Protein AF-A0A1F8TK99-F1 (afdb_monomer_lite)

Radius of gyration: 21.2 Å; chains: 1; bounding box: 48×62×64 Å

Secondary structure (DSSP, 8-state):
-HHHHHHHHHHHHHHHHHHHHHHHHHHTTSPPP--SEEEE-TT-SS-EEEEEETT--EEEE-SSHHHHHHHHHHHHHHHHHHHHHHHHTS------SSPPSTHHHHHHHHHHHHHHHHHHHHHHTT---HHHHHTTPPPPPP-HHHHHHHHHHHHTS----EEEEE-GGGBTTSS-EEEEEEE--SSTT--EEEEEEETTEEEEEEEPTTSSS-SEEE-SSEEEEEPPPSS---HHHHHHHHHHHTT--SHHHHHHHHTTS-EEEEETTEEESSB----SS-B-HHHHHHHSPPPPTT--EEEEEEETT-GGG-EEEESS-S---TTSGGGSTTHHHHHTT--EE---SSTT-S-EEEEEEEE--

Structure (mmCIF, N/CA/C/O backbone):
data_AF-A0A1F8TK99-F1
#
_entry.id   AF-A0A1F8TK99-F1
#
loop_
_atom_site.group_PDB
_atom_site.id
_atom_site.type_symbol
_atom_site.label_atom_id
_atom_site.label_alt_id
_atom_site.label_comp_id
_atom_site.label_asym_id
_atom_site.label_entity_id
_atom_site.label_seq_id
_atom_site.pdbx_PDB_ins_code
_atom_site.Cartn_x
_atom_site.Cartn_y
_atom_site.Cartn_z
_atom_site.occupancy
_atom_site.B_iso_or_equiv
_atom_site.auth_seq_id
_atom_site.auth_comp_id
_atom_site.auth_asym_id
_atom_site.auth_atom_id
_atom_site.pdbx_PDB_model_num
ATOM 1 N N . MET A 1 1 ? 16.226 38.340 -41.162 1.00 69.06 1 MET A N 1
ATOM 2 C CA . MET A 1 1 ? 15.894 37.845 -39.802 1.00 69.06 1 MET A CA 1
ATOM 3 C C . MET A 1 1 ? 14.771 36.803 -39.795 1.00 69.06 1 MET A C 1
ATOM 5 O O . MET A 1 1 ? 15.024 35.683 -39.378 1.00 69.06 1 MET A O 1
ATOM 9 N N . ARG A 1 2 ? 13.579 37.104 -40.337 1.00 81.75 2 ARG A N 1
ATOM 10 C CA . ARG A 1 2 ? 12.381 36.231 -40.317 1.00 81.75 2 ARG A CA 1
ATOM 11 C C . ARG A 1 2 ? 12.582 34.796 -40.845 1.00 81.75 2 ARG A C 1
ATOM 13 O O . ARG A 1 2 ? 12.140 33.854 -40.205 1.00 81.75 2 ARG A O 1
ATOM 20 N N . ARG A 1 3 ? 13.311 34.607 -41.955 1.00 82.06 3 ARG A N 1
ATOM 21 C CA . ARG A 1 3 ? 13.587 33.271 -42.531 1.00 82.06 3 ARG A CA 1
ATOM 22 C C . ARG A 1 3 ? 14.450 32.388 -41.618 1.00 82.06 3 ARG A C 1
ATOM 24 O O . ARG A 1 3 ? 14.152 31.215 -41.478 1.00 82.06 3 ARG A O 1
ATOM 31 N N . ARG A 1 4 ? 15.462 32.960 -40.948 1.00 83.69 4 ARG A N 1
ATOM 32 C CA . ARG A 1 4 ? 16.319 32.227 -39.992 1.00 83.69 4 ARG A CA 1
ATOM 33 C C . ARG A 1 4 ? 15.544 31.810 -38.739 1.00 83.69 4 ARG A C 1
ATOM 35 O O . ARG A 1 4 ? 15.729 30.698 -38.269 1.00 83.69 4 ARG A O 1
ATOM 42 N N . VAL A 1 5 ? 14.645 32.671 -38.255 1.00 86.88 5 VAL A N 1
ATOM 43 C CA . VAL A 1 5 ? 13.749 32.358 -37.127 1.00 86.88 5 VAL A CA 1
ATOM 44 C C . VAL A 1 5 ? 12.783 31.230 -37.494 1.00 86.88 5 VAL A C 1
ATOM 46 O O . VAL A 1 5 ? 12.668 30.270 -36.746 1.00 86.88 5 VAL A O 1
ATOM 49 N N . LEU A 1 6 ? 12.150 31.285 -38.671 1.00 88.75 6 LEU A N 1
ATOM 50 C CA . LEU A 1 6 ? 11.251 30.221 -39.137 1.00 88.75 6 LEU A CA 1
ATOM 51 C C . LEU A 1 6 ? 11.974 28.881 -39.322 1.00 88.75 6 LEU A C 1
ATOM 53 O O . LEU A 1 6 ? 11.443 27.849 -38.930 1.00 88.75 6 LEU A O 1
ATOM 57 N N . THR A 1 7 ? 13.195 28.886 -39.867 1.00 90.31 7 THR A N 1
ATOM 58 C CA . THR A 1 7 ? 14.009 27.667 -39.972 1.00 90.31 7 THR A CA 1
ATOM 59 C C . THR A 1 7 ? 14.379 27.114 -38.596 1.00 90.31 7 THR A C 1
ATOM 61 O O . THR A 1 7 ? 14.254 25.914 -38.388 1.00 90.31 7 THR A O 1
ATOM 64 N N . ALA A 1 8 ? 14.780 27.961 -37.642 1.00 89.75 8 ALA A N 1
ATOM 65 C CA . ALA A 1 8 ? 15.096 27.521 -36.283 1.00 89.75 8 ALA A CA 1
ATOM 66 C C . ALA A 1 8 ? 13.871 26.924 -35.566 1.00 89.75 8 ALA A C 1
ATOM 68 O O . ALA A 1 8 ? 13.985 25.871 -34.945 1.00 89.75 8 ALA A O 1
ATOM 69 N N . LEU A 1 9 ? 12.694 27.545 -35.708 1.00 92.75 9 LEU A N 1
ATOM 70 C CA . LEU A 1 9 ? 11.438 27.017 -35.166 1.00 92.75 9 LEU A CA 1
ATOM 71 C C . LEU A 1 9 ? 11.054 25.681 -35.812 1.00 92.75 9 LEU A C 1
ATOM 73 O O . LEU A 1 9 ? 10.660 24.759 -35.106 1.00 92.75 9 LEU A O 1
ATOM 77 N N . ALA A 1 10 ? 11.210 25.548 -37.132 1.00 92.69 10 ALA A N 1
ATOM 78 C CA . ALA A 1 10 ? 10.929 24.301 -37.840 1.00 92.69 10 ALA A CA 1
ATOM 79 C C . ALA A 1 10 ? 11.877 23.170 -37.411 1.00 92.69 10 ALA A C 1
ATOM 81 O O . ALA A 1 10 ? 11.424 22.064 -37.134 1.00 92.69 10 ALA A O 1
ATOM 82 N N . VAL A 1 11 ? 13.179 23.451 -37.293 1.00 94.38 11 VAL A N 1
ATOM 83 C CA . VAL A 1 11 ? 14.164 22.484 -36.781 1.00 94.38 11 VAL A CA 1
ATOM 84 C C . VAL A 1 11 ? 13.838 22.098 -35.338 1.00 94.38 11 VAL A C 1
ATOM 86 O O . VAL A 1 11 ? 13.821 20.913 -35.023 1.00 94.38 11 VAL A O 1
ATOM 89 N N . GLY A 1 12 ? 13.509 23.069 -34.481 1.00 93.56 12 GLY A N 1
ATOM 90 C CA . GLY A 1 12 ? 13.090 22.810 -33.103 1.00 93.56 12 GLY A CA 1
ATOM 91 C C . GLY A 1 12 ? 11.847 21.920 -33.021 1.00 93.56 12 GLY A C 1
ATOM 92 O O . GLY A 1 12 ? 11.837 20.954 -32.263 1.00 93.56 12 GLY A O 1
ATOM 93 N N . ALA A 1 13 ? 10.833 22.181 -33.850 1.00 92.31 13 ALA A N 1
ATOM 94 C CA . ALA A 1 13 ? 9.618 21.370 -33.913 1.00 92.31 13 ALA A CA 1
ATOM 95 C C . ALA A 1 13 ? 9.893 19.937 -34.399 1.00 92.31 13 ALA A C 1
ATOM 97 O O . ALA A 1 13 ? 9.350 18.989 -33.838 1.00 92.31 13 ALA A O 1
ATOM 98 N N . ILE A 1 14 ? 10.764 19.763 -35.400 1.00 94.44 14 ILE A N 1
ATOM 99 C CA . ILE A 1 14 ? 11.161 18.437 -35.899 1.00 94.44 14 ILE A CA 1
ATOM 100 C C . ILE A 1 14 ? 11.923 17.660 -34.823 1.00 94.44 14 ILE A C 1
ATOM 102 O O . ILE A 1 14 ? 11.612 16.498 -34.577 1.00 94.44 14 ILE A O 1
ATOM 106 N N . LEU A 1 15 ? 12.892 18.289 -34.154 1.00 92.69 15 LEU A N 1
ATOM 107 C CA . LEU A 1 15 ? 13.645 17.651 -33.071 1.00 92.69 15 LEU A CA 1
ATOM 108 C C . LEU A 1 15 ? 12.728 17.256 -31.911 1.00 92.69 15 LEU A C 1
ATOM 110 O O . LEU A 1 15 ? 12.850 16.149 -31.387 1.00 92.69 15 LEU A O 1
ATOM 114 N N . LEU A 1 16 ? 11.772 18.114 -31.551 1.00 91.75 16 LEU A N 1
ATOM 115 C CA . LEU A 1 16 ? 10.768 17.797 -30.541 1.00 91.75 16 LEU A CA 1
ATOM 116 C C . LEU A 1 16 ? 9.906 16.604 -30.971 1.00 91.75 16 LEU A C 1
ATOM 118 O O . LEU A 1 16 ? 9.755 15.662 -30.200 1.00 91.75 16 LEU A O 1
ATOM 122 N N . ALA A 1 17 ? 9.399 16.599 -32.206 1.00 89.88 17 ALA A N 1
ATOM 123 C CA . ALA A 1 17 ? 8.590 15.503 -32.735 1.00 89.88 17 ALA A CA 1
ATOM 124 C C . ALA A 1 17 ? 9.363 14.175 -32.770 1.00 89.88 17 ALA A C 1
ATOM 126 O O . ALA A 1 17 ? 8.817 13.142 -32.392 1.00 89.88 17 ALA A O 1
ATOM 127 N N . LEU A 1 18 ? 10.643 14.196 -33.155 1.00 90.94 18 LEU A N 1
ATOM 128 C CA . LEU A 1 18 ? 11.512 13.016 -33.123 1.00 90.94 18 LEU A CA 1
ATOM 129 C C . LEU A 1 18 ? 11.761 12.529 -31.694 1.00 90.94 18 LEU A C 1
ATOM 131 O O . LEU A 1 18 ? 11.726 11.326 -31.446 1.00 90.94 18 LEU A O 1
ATOM 135 N N . THR A 1 19 ? 11.975 13.445 -30.749 1.00 85.62 19 THR A N 1
ATOM 136 C CA . THR A 1 19 ? 12.203 13.105 -29.336 1.00 85.62 19 THR A CA 1
ATOM 137 C C . THR A 1 19 ? 10.950 12.484 -28.722 1.00 85.62 19 THR A C 1
ATOM 139 O O . THR A 1 19 ? 11.024 11.404 -28.141 1.00 85.62 19 THR A O 1
ATOM 142 N N . VAL A 1 20 ? 9.785 13.110 -28.924 1.00 84.69 20 VAL A N 1
ATOM 143 C CA . VAL A 1 20 ? 8.485 12.590 -28.472 1.00 84.69 20 VAL A CA 1
ATOM 144 C C . VAL A 1 20 ? 8.178 11.256 -29.147 1.00 84.69 20 VAL A C 1
ATOM 146 O O . VAL A 1 20 ? 7.836 10.303 -28.459 1.00 84.69 20 VAL A O 1
ATOM 149 N N . GLY A 1 21 ? 8.355 11.143 -30.465 1.00 83.12 21 GLY A N 1
ATOM 150 C CA . GLY A 1 21 ? 8.120 9.901 -31.204 1.00 83.12 21 GLY A CA 1
ATOM 151 C C . GLY A 1 21 ? 9.032 8.758 -30.753 1.00 83.12 21 GLY A C 1
ATOM 152 O O . GLY A 1 21 ? 8.574 7.629 -30.599 1.00 83.12 21 GLY A O 1
ATOM 153 N N . THR A 1 22 ? 10.304 9.050 -30.465 1.00 82.12 22 THR A N 1
ATOM 154 C CA . THR A 1 22 ? 11.247 8.064 -29.916 1.00 82.12 22 THR A CA 1
ATOM 155 C C . THR A 1 22 ? 10.839 7.642 -28.509 1.00 82.12 22 THR A C 1
ATOM 157 O O . THR A 1 22 ? 10.815 6.449 -28.219 1.00 82.12 22 THR A O 1
ATOM 160 N N . TYR A 1 23 ? 10.466 8.592 -27.648 1.00 79.19 23 TYR A N 1
ATOM 161 C CA . TYR A 1 23 ? 10.003 8.309 -26.289 1.00 79.19 23 TYR A CA 1
ATOM 162 C C . TYR A 1 23 ? 8.717 7.466 -26.281 1.00 79.19 23 TYR A C 1
ATOM 164 O O . TYR A 1 23 ? 8.670 6.429 -25.626 1.00 79.19 23 TYR A O 1
ATOM 172 N N . GLN A 1 24 ? 7.719 7.830 -27.091 1.00 77.19 24 GLN A N 1
ATOM 173 C CA . GLN A 1 24 ? 6.483 7.058 -27.258 1.00 77.19 24 GLN A CA 1
ATOM 174 C C . GLN A 1 24 ? 6.757 5.656 -27.820 1.00 77.19 24 GLN A C 1
ATOM 176 O O . GLN A 1 24 ? 6.213 4.669 -27.333 1.00 77.19 24 GLN A O 1
ATOM 181 N N . GLY A 1 25 ? 7.654 5.543 -28.805 1.00 75.31 25 GLY A N 1
ATOM 182 C CA . GLY A 1 25 ? 8.078 4.256 -29.354 1.00 75.31 25 GLY A CA 1
ATOM 183 C C . GLY A 1 25 ? 8.825 3.378 -28.344 1.00 75.31 25 GLY A C 1
ATOM 184 O O . GLY A 1 25 ? 8.715 2.155 -28.409 1.00 75.31 25 GLY A O 1
ATOM 185 N N . LEU A 1 26 ? 9.565 3.976 -27.404 1.00 76.56 26 LEU A N 1
ATOM 186 C CA . LEU A 1 26 ? 10.178 3.258 -26.287 1.00 76.56 26 LEU A CA 1
ATOM 187 C C . LEU A 1 26 ? 9.115 2.763 -25.306 1.00 76.56 26 LEU A C 1
ATOM 189 O O . LEU A 1 26 ? 9.152 1.583 -24.970 1.00 76.56 26 LEU A O 1
ATOM 193 N N . LEU A 1 27 ? 8.168 3.616 -24.903 1.00 75.12 27 LEU A N 1
ATOM 194 C CA . LEU A 1 27 ? 7.070 3.250 -24.001 1.00 75.12 27 LEU A CA 1
ATOM 195 C C . LEU A 1 27 ? 6.200 2.126 -24.580 1.00 75.12 27 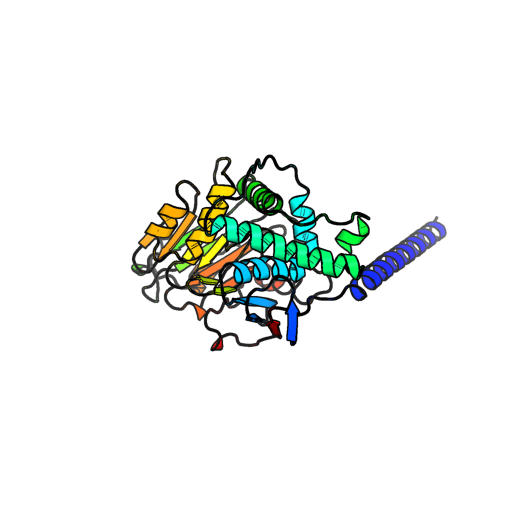LEU A C 1
ATOM 197 O O . LEU A 1 27 ? 5.967 1.134 -23.904 1.00 75.12 27 LEU A O 1
ATOM 201 N N . ALA A 1 28 ? 5.799 2.220 -25.850 1.00 69.44 28 ALA A N 1
ATOM 202 C CA . ALA A 1 28 ? 4.948 1.221 -26.506 1.00 69.44 28 ALA A CA 1
ATOM 203 C C . ALA A 1 28 ? 5.603 -0.167 -26.652 1.00 69.44 28 ALA A C 1
ATOM 205 O O . ALA A 1 28 ? 4.920 -1.156 -26.906 1.00 69.44 28 ALA A O 1
ATOM 206 N N . ARG A 1 29 ? 6.935 -0.252 -26.533 1.00 70.00 29 ARG A N 1
ATOM 207 C CA . ARG A 1 29 ? 7.689 -1.515 -26.578 1.00 70.00 29 ARG A CA 1
ATOM 208 C C . ARG A 1 29 ? 7.944 -2.107 -25.194 1.00 70.00 29 ARG A C 1
ATOM 210 O O . ARG A 1 29 ? 8.487 -3.209 -25.119 1.00 70.00 29 ARG A O 1
ATOM 217 N N . ARG A 1 30 ? 7.622 -1.390 -24.113 1.00 73.75 30 ARG A N 1
ATOM 218 C CA . ARG A 1 30 ? 7.718 -1.920 -22.751 1.00 73.75 30 ARG A CA 1
ATOM 219 C C . ARG A 1 30 ? 6.395 -2.600 -22.396 1.00 73.75 30 ARG A C 1
ATOM 221 O O . ARG A 1 30 ? 5.341 -2.017 -22.640 1.00 73.75 30 ARG A O 1
ATOM 228 N N . PRO A 1 31 ? 6.431 -3.841 -21.889 1.00 65.25 31 PRO A N 1
ATOM 229 C CA . PRO A 1 31 ? 5.216 -4.554 -21.540 1.00 65.25 31 PRO A CA 1
ATOM 230 C C . PRO A 1 31 ? 4.509 -3.846 -20.384 1.00 65.25 31 PRO A C 1
ATOM 232 O O . PRO A 1 31 ? 5.147 -3.410 -19.426 1.00 65.25 31 PRO A O 1
ATOM 235 N N . LEU A 1 32 ? 3.185 -3.756 -20.488 1.00 79.38 32 LEU A N 1
ATOM 236 C CA . LEU A 1 32 ? 2.329 -3.417 -19.359 1.00 79.38 32 LEU A CA 1
ATOM 237 C C . LEU A 1 32 ? 2.325 -4.575 -18.343 1.00 79.38 32 LEU A C 1
ATOM 239 O O . LEU A 1 32 ? 2.674 -5.707 -18.706 1.00 79.38 32 LEU A O 1
ATOM 243 N N . PRO A 1 33 ? 1.930 -4.315 -17.084 1.00 77.50 33 PRO A N 1
ATOM 244 C CA . PRO A 1 33 ? 1.737 -5.358 -16.085 1.00 77.50 33 PRO A CA 1
ATOM 245 C C . PRO A 1 33 ? 0.892 -6.511 -16.632 1.00 77.50 33 PRO A C 1
ATOM 247 O O . PRO A 1 33 ? -0.131 -6.297 -17.280 1.00 77.50 33 PRO A O 1
ATOM 250 N N . THR A 1 34 ? 1.318 -7.748 -16.375 1.00 80.81 34 THR A N 1
ATOM 251 C CA . THR A 1 34 ? 0.487 -8.922 -16.669 1.00 80.81 34 THR A CA 1
ATOM 252 C C . THR A 1 34 ? -0.574 -9.034 -15.583 1.00 80.81 34 THR A C 1
ATOM 254 O O . THR A 1 34 ? -0.238 -9.307 -14.430 1.00 80.81 34 THR A O 1
ATOM 257 N N . ILE A 1 35 ? -1.836 -8.802 -15.944 1.00 82.81 35 ILE A N 1
ATOM 258 C CA . ILE A 1 35 ? -2.955 -8.725 -14.993 1.00 82.81 35 ILE A CA 1
ATOM 259 C C . ILE A 1 35 ? -3.945 -9.887 -15.118 1.00 82.81 35 ILE A C 1
ATOM 261 O O . ILE A 1 35 ? -4.811 -10.036 -14.260 1.00 82.81 35 ILE A O 1
ATOM 265 N N . ASP A 1 36 ? -3.814 -10.715 -16.154 1.00 84.50 36 ASP A N 1
ATOM 266 C CA . ASP A 1 36 ? -4.718 -11.812 -16.466 1.00 84.50 36 ASP A CA 1
ATOM 267 C C . ASP A 1 36 ? -3.985 -13.122 -16.800 1.00 84.50 36 ASP A C 1
ATOM 269 O O . ASP A 1 36 ? -2.861 -13.147 -17.309 1.00 84.50 36 ASP A O 1
ATOM 273 N N . GLY A 1 37 ? -4.651 -14.239 -16.502 1.00 86.56 37 GLY A N 1
ATOM 274 C CA . GLY A 1 37 ? -4.242 -15.574 -16.929 1.00 86.56 37 GLY A CA 1
ATOM 275 C C . GLY A 1 37 ? -3.610 -16.438 -15.837 1.00 86.56 37 GLY A C 1
ATOM 276 O O . GLY A 1 37 ? -3.677 -16.149 -14.644 1.00 86.56 37 GLY A O 1
ATOM 277 N N . TYR A 1 38 ? -3.022 -17.558 -16.263 1.00 83.94 38 TYR A N 1
ATOM 278 C CA . TYR A 1 38 ? -2.374 -18.531 -15.383 1.00 83.94 38 TYR A CA 1
ATOM 279 C C . TYR A 1 38 ? -0.863 -18.414 -15.506 1.00 83.94 38 TYR A C 1
ATOM 281 O O . TYR A 1 38 ? -0.302 -18.659 -16.575 1.00 83.94 38 TYR A O 1
ATOM 289 N N . TYR A 1 39 ? -0.199 -18.095 -14.401 1.00 84.25 39 TYR A N 1
ATOM 290 C CA . TYR A 1 39 ? 1.234 -17.845 -14.396 1.00 84.25 39 TYR A CA 1
ATOM 291 C C . TYR A 1 39 ? 1.941 -18.677 -13.322 1.00 84.25 39 TYR A C 1
ATOM 293 O O . TYR A 1 39 ? 1.424 -18.901 -12.228 1.00 84.25 39 TYR A O 1
ATOM 301 N N . ARG A 1 40 ? 3.138 -19.179 -13.641 1.00 85.75 40 ARG A N 1
ATOM 302 C CA . ARG A 1 40 ? 3.998 -19.869 -12.670 1.00 85.75 40 ARG A CA 1
ATOM 303 C C . ARG A 1 40 ? 5.068 -18.907 -12.199 1.00 85.75 40 ARG A C 1
ATOM 305 O O . ARG A 1 40 ? 5.936 -18.525 -12.987 1.00 85.75 40 ARG A O 1
ATOM 312 N N . LEU A 1 41 ? 5.026 -18.551 -10.924 1.00 89.25 41 LEU A N 1
ATOM 313 C CA . LEU A 1 41 ? 5.957 -17.601 -10.337 1.00 89.25 41 LEU A CA 1
ATOM 314 C C . LEU A 1 41 ? 6.873 -18.337 -9.361 1.00 89.25 41 LEU A C 1
ATOM 316 O O . LEU A 1 41 ? 6.445 -18.801 -8.312 1.00 89.25 41 LEU A O 1
ATOM 320 N N . LEU A 1 42 ? 8.141 -18.485 -9.751 1.00 89.94 42 LEU A N 1
ATOM 321 C CA . LEU A 1 42 ? 9.170 -19.048 -8.874 1.00 89.94 42 LEU A CA 1
ATOM 322 C C . LEU A 1 42 ? 9.352 -18.132 -7.657 1.00 89.94 42 LEU A C 1
ATOM 324 O O . LEU A 1 42 ? 9.560 -16.934 -7.864 1.00 89.94 42 LEU A O 1
ATOM 328 N N . GLY A 1 43 ? 9.317 -18.715 -6.460 1.00 90.44 43 GLY A N 1
ATOM 329 C CA . GLY A 1 43 ? 9.340 -18.010 -5.175 1.00 90.44 43 GLY A CA 1
ATOM 330 C C . GLY A 1 43 ? 8.053 -18.202 -4.367 1.00 90.44 43 GLY A C 1
ATOM 331 O O . GLY A 1 43 ? 8.092 -18.072 -3.157 1.00 90.44 43 GLY A O 1
ATOM 332 N N . LEU A 1 44 ? 6.942 -18.584 -5.010 1.00 93.88 44 LEU A N 1
ATOM 333 C CA . LEU A 1 44 ? 5.710 -18.934 -4.296 1.00 93.88 44 LEU A CA 1
ATOM 334 C C . LEU A 1 44 ? 5.777 -20.333 -3.687 1.00 93.88 44 LEU A C 1
ATOM 336 O O . LEU A 1 44 ? 6.177 -21.285 -4.368 1.00 93.88 44 LEU A O 1
ATOM 340 N N . HIS A 1 45 ? 5.303 -20.458 -2.452 1.00 93.62 45 HIS A N 1
ATOM 341 C CA . HIS A 1 45 ? 5.131 -21.725 -1.748 1.00 93.62 45 HIS A CA 1
ATOM 342 C C . HIS A 1 45 ? 3.811 -22.409 -2.109 1.00 93.62 45 HIS A C 1
ATOM 344 O O . HIS A 1 45 ? 3.750 -23.634 -2.244 1.00 93.62 45 HIS A O 1
ATOM 350 N N . GLN A 1 46 ? 2.754 -21.623 -2.307 1.00 92.62 46 GLN A N 1
ATOM 351 C CA . GLN A 1 46 ? 1.392 -22.092 -2.507 1.00 92.62 46 GLN A CA 1
ATOM 352 C C . GLN A 1 46 ? 0.741 -21.455 -3.744 1.00 92.62 46 GLN A C 1
ATOM 354 O O . GLN A 1 46 ? 1.352 -20.742 -4.546 1.00 92.62 46 GLN A O 1
ATOM 359 N N . ARG A 1 47 ? -0.526 -21.808 -3.984 1.00 91.81 47 ARG A N 1
ATOM 360 C CA . ARG A 1 47 ? -1.346 -21.129 -4.989 1.00 91.81 47 ARG A CA 1
ATOM 361 C C . ARG A 1 47 ? -1.792 -19.786 -4.420 1.00 91.81 47 ARG A C 1
ATOM 363 O O . ARG A 1 47 ? -2.254 -19.730 -3.289 1.00 91.81 47 ARG A O 1
ATOM 370 N N . ALA A 1 48 ? -1.742 -18.760 -5.254 1.00 94.94 48 ALA A N 1
ATOM 371 C CA . ALA A 1 48 ? -2.208 -17.427 -4.923 1.00 94.94 48 ALA A CA 1
ATOM 372 C C . ALA A 1 48 ? -2.984 -16.810 -6.091 1.00 94.94 48 ALA A C 1
ATOM 374 O O . ALA A 1 48 ? -2.948 -17.300 -7.227 1.00 94.94 48 ALA A O 1
ATOM 375 N N . GLU A 1 49 ? -3.698 -15.732 -5.816 1.00 95.31 49 GLU A N 1
ATOM 376 C CA . GLU A 1 49 ? -4.522 -15.024 -6.782 1.00 95.31 49 GLU A CA 1
ATOM 377 C C . GLU A 1 49 ? -4.367 -13.516 -6.609 1.00 95.31 49 GLU A C 1
ATOM 379 O O . GLU A 1 49 ? -4.256 -13.009 -5.496 1.00 95.31 49 GLU A O 1
ATOM 384 N N . VAL A 1 50 ? -4.342 -12.796 -7.729 1.00 95.44 50 VAL A N 1
ATOM 385 C CA . VAL A 1 50 ? -4.356 -11.335 -7.745 1.00 95.44 50 VAL A CA 1
ATOM 386 C C . VAL A 1 50 ? -5.490 -10.876 -8.646 1.00 95.44 50 VAL A C 1
ATOM 388 O O . VAL A 1 50 ? -5.422 -11.042 -9.864 1.00 95.44 50 VAL A O 1
ATOM 391 N N . THR A 1 51 ? -6.527 -10.281 -8.065 1.00 93.94 51 THR A N 1
ATOM 392 C CA . THR A 1 51 ? -7.621 -9.651 -8.822 1.00 93.94 51 THR A CA 1
ATOM 393 C C . THR A 1 51 ? -7.449 -8.142 -8.829 1.00 93.94 51 THR A C 1
ATOM 395 O O . THR A 1 51 ? -7.072 -7.581 -7.807 1.00 93.94 51 THR A O 1
ATOM 398 N N . ARG A 1 52 ? -7.752 -7.468 -9.938 1.00 92.69 52 ARG A N 1
ATOM 399 C CA . ARG A 1 52 ? -7.760 -6.000 -10.014 1.00 92.69 52 ARG A CA 1
ATOM 400 C C . ARG A 1 52 ? -9.154 -5.479 -10.308 1.00 92.69 52 ARG A C 1
ATOM 402 O O . ARG A 1 52 ? -9.838 -6.020 -11.178 1.00 92.69 52 ARG A O 1
ATOM 409 N N . ASP A 1 53 ? -9.557 -4.444 -9.583 1.00 90.88 53 ASP A N 1
ATOM 410 C CA . ASP A 1 53 ? -10.822 -3.752 -9.824 1.00 90.88 53 ASP A CA 1
ATOM 411 C C . ASP A 1 53 ? -10.722 -2.724 -10.967 1.00 90.88 53 ASP A C 1
ATOM 413 O O . ASP A 1 53 ? -9.703 -2.622 -11.648 1.00 90.88 53 ASP A O 1
ATOM 417 N N . ALA A 1 54 ? -11.798 -1.964 -11.183 1.00 90.06 54 ALA A N 1
ATOM 418 C CA . ALA A 1 54 ? -11.910 -0.961 -12.242 1.00 90.06 54 ALA A CA 1
ATOM 419 C C . ALA A 1 54 ? -10.940 0.230 -12.125 1.00 90.06 54 ALA A C 1
ATOM 421 O O . ALA A 1 54 ? -10.822 0.992 -13.084 1.00 90.06 54 ALA A O 1
ATOM 422 N N . PHE A 1 55 ? -10.300 0.422 -10.970 1.00 91.88 55 PHE A N 1
ATOM 423 C CA . PHE A 1 55 ? -9.265 1.437 -10.758 1.00 91.88 55 PHE A CA 1
ATOM 424 C C . PHE A 1 55 ? -7.860 0.824 -10.779 1.00 91.88 55 PHE A C 1
ATOM 426 O O . PHE A 1 55 ? -6.880 1.523 -10.528 1.00 91.88 55 PHE A O 1
ATOM 433 N N . GLY A 1 56 ? -7.743 -0.473 -11.085 1.00 92.50 56 GLY A N 1
ATOM 434 C CA . GLY A 1 56 ? -6.477 -1.192 -11.110 1.00 92.50 56 GLY A CA 1
ATOM 435 C C . GLY A 1 56 ? -5.954 -1.553 -9.719 1.00 92.50 56 GLY A C 1
ATOM 436 O O . GLY A 1 56 ? -4.767 -1.853 -9.584 1.00 92.50 56 GLY A O 1
ATOM 437 N N . ILE A 1 57 ? -6.796 -1.522 -8.677 1.00 95.56 57 ILE A N 1
ATOM 438 C CA . ILE A 1 57 ? -6.387 -1.833 -7.301 1.00 95.56 57 ILE A CA 1
ATOM 439 C C . ILE A 1 57 ? -6.236 -3.350 -7.153 1.00 95.56 57 ILE A C 1
ATOM 441 O O . ILE A 1 57 ? -7.233 -4.071 -7.273 1.00 95.56 57 ILE A O 1
ATOM 445 N N . PRO A 1 58 ? -5.024 -3.879 -6.899 1.00 96.12 58 PRO A N 1
ATOM 446 C CA . PRO A 1 58 ? -4.831 -5.308 -6.706 1.00 96.12 58 PRO A CA 1
ATOM 447 C C . PRO A 1 58 ? -5.364 -5.775 -5.351 1.00 96.12 58 PRO A C 1
ATOM 449 O O . PRO A 1 58 ? -5.122 -5.163 -4.311 1.00 96.12 58 PRO A O 1
ATOM 452 N N . ARG A 1 59 ? -6.024 -6.929 -5.359 1.00 95.88 59 ARG A N 1
ATOM 453 C CA . ARG A 1 59 ? -6.374 -7.724 -4.182 1.00 95.88 59 ARG A CA 1
ATOM 454 C C . ARG A 1 59 ? -5.589 -9.016 -4.256 1.00 95.88 59 ARG A C 1
ATOM 456 O O . ARG A 1 59 ? -5.760 -9.773 -5.209 1.00 95.88 59 ARG A O 1
ATOM 463 N N . ILE A 1 60 ? -4.693 -9.206 -3.299 1.00 97.12 60 ILE A N 1
ATOM 464 C CA . ILE A 1 60 ? -3.822 -10.371 -3.210 1.00 97.12 60 ILE A CA 1
ATOM 465 C C . ILE A 1 60 ? -4.449 -11.353 -2.231 1.00 97.12 60 ILE A C 1
ATOM 467 O O . ILE A 1 60 ? -4.629 -11.023 -1.063 1.00 97.12 60 ILE A O 1
ATOM 471 N N . GLU A 1 61 ? -4.735 -12.555 -2.714 1.00 96.69 61 GLU A N 1
ATOM 472 C CA . GLU A 1 61 ? -5.117 -13.709 -1.907 1.00 96.69 61 GLU A CA 1
ATOM 473 C C . GLU A 1 61 ? -3.963 -14.723 -1.959 1.00 96.69 61 GLU A C 1
ATOM 475 O O . GLU A 1 61 ? -3.621 -15.231 -3.030 1.00 96.69 61 GLU A O 1
ATOM 480 N N . ALA A 1 62 ? -3.340 -15.005 -0.817 1.00 96.69 62 ALA A N 1
ATOM 481 C CA . ALA A 1 62 ? -2.205 -15.916 -0.692 1.00 96.69 62 ALA A CA 1
ATOM 482 C C . ALA A 1 62 ? -2.451 -16.976 0.393 1.00 96.69 62 ALA A C 1
ATOM 484 O O . ALA A 1 62 ? -3.289 -16.795 1.274 1.00 96.69 62 ALA A O 1
ATOM 485 N N . GLY A 1 63 ? -1.736 -18.101 0.302 1.00 93.94 63 GLY A N 1
ATOM 486 C CA . GLY A 1 63 ? -1.902 -19.235 1.220 1.00 93.94 63 GLY A CA 1
ATOM 487 C C . GLY A 1 63 ? -1.102 -19.142 2.520 1.00 93.94 63 GLY A C 1
ATOM 488 O O . GLY A 1 63 ? -1.317 -19.961 3.402 1.00 93.94 63 GLY A O 1
ATOM 489 N N . ASP A 1 64 ? -0.157 -18.205 2.623 1.00 95.19 64 ASP A N 1
ATOM 490 C CA . ASP A 1 64 ? 0.613 -17.934 3.836 1.00 95.19 64 ASP A CA 1
ATOM 491 C C . ASP A 1 64 ? 1.186 -16.505 3.816 1.00 95.19 64 ASP A C 1
ATOM 493 O O . ASP A 1 64 ? 1.086 -15.775 2.821 1.00 95.19 64 ASP A O 1
ATOM 497 N N . LEU A 1 65 ? 1.781 -16.099 4.941 1.00 95.56 65 LEU A N 1
ATOM 498 C CA . LEU A 1 65 ? 2.330 -14.757 5.136 1.00 95.56 65 LEU A CA 1
ATOM 499 C C . LEU A 1 65 ? 3.501 -14.446 4.190 1.00 95.56 65 LEU A C 1
ATOM 501 O O . LEU A 1 65 ? 3.640 -13.310 3.734 1.00 95.56 65 LEU A O 1
ATOM 505 N N . HIS A 1 66 ? 4.331 -15.445 3.881 1.00 96.75 66 HIS A N 1
ATOM 506 C CA . HIS A 1 66 ? 5.447 -15.272 2.957 1.00 96.75 66 HIS A CA 1
ATOM 507 C C . HIS A 1 66 ? 4.924 -14.935 1.559 1.00 96.75 66 HIS A C 1
ATOM 509 O O . HIS A 1 66 ? 5.271 -13.893 1.003 1.00 96.75 66 HIS A O 1
ATOM 515 N N . ASP A 1 67 ? 4.038 -15.768 1.011 1.00 97.44 67 ASP A N 1
ATOM 516 C CA . ASP A 1 67 ? 3.476 -15.569 -0.323 1.00 97.44 67 ASP A CA 1
ATOM 517 C C . ASP A 1 67 ? 2.693 -14.252 -0.422 1.00 97.44 67 ASP A C 1
ATOM 519 O O . ASP A 1 67 ? 2.734 -13.592 -1.465 1.00 97.44 67 ASP A O 1
ATOM 523 N N . LEU A 1 68 ? 2.040 -13.821 0.664 1.00 98.19 68 LEU A N 1
ATOM 524 C CA . LEU A 1 68 ? 1.347 -12.535 0.727 1.00 98.19 68 LEU A CA 1
ATOM 525 C C . LEU A 1 68 ? 2.302 -11.357 0.492 1.00 98.19 68 LEU A C 1
ATOM 527 O O . LEU A 1 68 ? 2.067 -10.538 -0.400 1.00 98.19 68 LEU A O 1
ATOM 531 N N . PHE A 1 69 ? 3.388 -11.269 1.265 1.00 98.38 69 PHE A N 1
ATOM 532 C CA . PHE A 1 69 ? 4.346 -10.167 1.146 1.00 98.38 69 PHE A CA 1
ATOM 533 C C . PHE A 1 69 ? 5.224 -10.285 -0.100 1.00 98.38 69 PHE A C 1
ATOM 535 O O . PHE A 1 69 ? 5.514 -9.267 -0.734 1.00 98.38 69 PHE A O 1
ATOM 542 N N . PHE A 1 70 ? 5.563 -11.507 -0.518 1.00 98.38 70 PHE A N 1
ATOM 543 C CA . PHE A 1 70 ? 6.211 -11.769 -1.800 1.00 98.38 70 PHE A CA 1
ATOM 544 C C . PHE A 1 70 ? 5.391 -11.206 -2.960 1.00 98.38 70 PHE A C 1
ATOM 546 O O . PHE A 1 70 ? 5.911 -10.466 -3.803 1.00 98.38 70 PHE A O 1
ATOM 553 N N . LEU A 1 71 ? 4.087 -11.481 -2.988 1.00 98.00 71 LEU A N 1
ATOM 554 C CA . LEU A 1 71 ? 3.212 -10.936 -4.018 1.00 98.00 71 LEU A CA 1
ATOM 555 C C . LEU A 1 71 ? 2.986 -9.445 -3.862 1.00 98.00 71 LEU A C 1
ATOM 557 O O . LEU A 1 71 ? 2.947 -8.760 -4.882 1.00 98.00 71 LEU A O 1
ATOM 561 N N . GLN A 1 72 ? 2.901 -8.923 -2.636 1.00 98.50 72 GLN A N 1
ATOM 562 C CA . GLN A 1 72 ? 2.823 -7.482 -2.416 1.00 98.50 72 GLN A CA 1
ATOM 563 C C . GLN A 1 72 ? 4.015 -6.782 -3.080 1.00 98.50 72 GLN A C 1
ATOM 565 O O . GLN A 1 72 ? 3.814 -5.850 -3.860 1.00 98.50 72 GLN A O 1
ATOM 570 N N . GLY A 1 73 ? 5.240 -7.262 -2.847 1.00 98.38 73 GLY A N 1
ATOM 571 C CA . GLY A 1 73 ? 6.450 -6.727 -3.471 1.00 98.38 73 GLY A CA 1
ATOM 572 C C . GLY A 1 73 ? 6.454 -6.883 -4.991 1.00 98.38 73 GLY A C 1
ATOM 573 O O . GLY A 1 73 ? 6.704 -5.919 -5.717 1.00 98.38 73 GLY A O 1
ATOM 574 N N . TYR A 1 74 ? 6.121 -8.076 -5.490 1.00 97.19 74 TYR A N 1
ATOM 575 C CA . TYR A 1 74 ? 6.107 -8.374 -6.923 1.00 97.19 74 TYR A CA 1
ATOM 576 C C . TYR A 1 74 ? 5.090 -7.523 -7.699 1.00 97.19 74 TYR A C 1
ATOM 578 O O . TYR A 1 74 ? 5.440 -6.900 -8.701 1.00 97.19 74 TYR A O 1
ATOM 586 N N . VAL A 1 75 ? 3.844 -7.465 -7.226 1.00 96.19 75 VAL A N 1
ATOM 587 C CA . VAL A 1 75 ? 2.744 -6.710 -7.844 1.00 96.19 75 VAL A CA 1
ATOM 588 C C . VAL A 1 75 ? 2.987 -5.207 -7.744 1.00 96.19 75 VAL A C 1
ATOM 590 O O . VAL A 1 75 ? 2.854 -4.502 -8.744 1.00 96.19 75 VAL A O 1
ATOM 593 N N . THR A 1 76 ? 3.451 -4.719 -6.589 1.00 97.25 76 THR A N 1
ATOM 594 C CA . THR A 1 76 ? 3.824 -3.305 -6.454 1.00 97.25 76 THR A CA 1
ATOM 595 C C . THR A 1 76 ? 4.941 -2.949 -7.435 1.00 97.25 76 THR A C 1
ATOM 597 O O . THR A 1 76 ? 4.878 -1.902 -8.066 1.00 97.25 76 THR A O 1
ATOM 600 N N . ALA A 1 77 ? 5.940 -3.817 -7.638 1.00 95.19 77 ALA A N 1
ATOM 601 C CA . ALA A 1 77 ? 6.994 -3.578 -8.622 1.00 95.19 77 ALA A CA 1
ATOM 602 C C . ALA A 1 77 ? 6.463 -3.587 -10.066 1.00 95.19 77 ALA A C 1
ATOM 604 O O . ALA A 1 77 ? 6.849 -2.719 -10.849 1.00 95.19 77 ALA A O 1
ATOM 605 N N . GLN A 1 78 ? 5.538 -4.489 -10.416 1.00 92.50 78 GLN A N 1
ATOM 606 C CA . GLN A 1 78 ? 4.883 -4.456 -11.731 1.00 92.50 78 GLN A CA 1
ATOM 607 C C . GLN A 1 78 ? 4.285 -3.081 -12.034 1.00 92.50 78 GLN A C 1
ATOM 609 O O . GLN A 1 78 ? 4.478 -2.559 -13.131 1.00 92.50 78 GLN A O 1
ATOM 614 N N . ASP A 1 79 ? 3.627 -2.479 -11.045 1.00 93.38 79 ASP A N 1
ATOM 615 C CA . ASP A 1 79 ? 2.942 -1.207 -11.227 1.00 93.38 79 ASP A CA 1
ATOM 616 C C . ASP A 1 79 ? 3.860 0.009 -11.001 1.00 93.38 79 ASP A C 1
ATOM 618 O O . ASP A 1 79 ? 3.680 1.033 -11.658 1.00 93.38 79 ASP A O 1
ATOM 622 N N . ARG A 1 80 ? 4.858 -0.074 -10.107 1.00 93.06 80 ARG A N 1
ATOM 623 C CA . ARG A 1 80 ? 5.585 1.084 -9.539 1.00 93.06 80 ARG A CA 1
ATOM 624 C C . ARG A 1 80 ? 7.110 0.995 -9.574 1.00 93.06 80 ARG A C 1
ATOM 626 O O . ARG A 1 80 ? 7.770 1.849 -8.983 1.00 93.06 80 ARG A O 1
ATOM 633 N N . PHE A 1 81 ? 7.718 0.036 -10.275 1.00 92.44 81 PHE A N 1
ATOM 634 C CA . PHE A 1 81 ? 9.168 -0.184 -10.155 1.00 92.44 81 PHE A CA 1
ATOM 635 C C . PHE A 1 81 ? 10.041 1.049 -10.452 1.00 92.44 81 PHE A C 1
ATOM 637 O O . PHE A 1 81 ? 10.995 1.298 -9.720 1.00 92.44 81 PHE A O 1
ATOM 644 N N . ALA A 1 82 ? 9.726 1.853 -11.474 1.00 89.62 82 ALA A N 1
ATOM 645 C CA . ALA A 1 82 ? 10.493 3.073 -11.765 1.00 89.62 82 ALA A CA 1
ATOM 646 C C . ALA A 1 82 ? 10.473 4.074 -10.595 1.00 89.62 82 ALA A C 1
ATOM 648 O O . ALA A 1 82 ? 11.496 4.678 -10.272 1.00 89.62 82 ALA A O 1
ATOM 649 N N . GLN A 1 83 ? 9.318 4.209 -9.940 1.00 90.56 83 GLN A N 1
ATOM 650 C CA . GLN A 1 83 ? 9.136 5.047 -8.759 1.00 90.56 83 GLN A CA 1
ATOM 651 C C . GLN A 1 83 ? 9.945 4.498 -7.575 1.00 90.56 83 GLN A C 1
ATOM 653 O O . GLN A 1 83 ? 10.719 5.232 -6.963 1.00 90.56 83 GLN A O 1
ATOM 658 N N . MET A 1 84 ? 9.814 3.198 -7.297 1.00 93.50 84 MET A N 1
ATOM 659 C CA . MET A 1 84 ? 10.530 2.507 -6.219 1.00 93.50 84 MET A CA 1
ATOM 660 C C . MET A 1 84 ? 12.050 2.619 -6.384 1.00 93.50 84 MET A C 1
ATOM 662 O O . MET A 1 84 ? 12.761 2.935 -5.431 1.00 93.50 84 MET A O 1
ATOM 666 N N . GLU A 1 85 ? 12.548 2.418 -7.607 1.00 91.31 85 GLU A N 1
ATOM 667 C CA . GLU A 1 85 ? 13.965 2.544 -7.944 1.00 91.31 85 GLU A CA 1
ATOM 668 C C . GLU A 1 85 ? 14.477 3.968 -7.696 1.00 91.31 85 GLU A C 1
ATOM 670 O O . GLU A 1 85 ? 15.547 4.140 -7.119 1.00 91.31 85 GLU A O 1
ATOM 675 N N . ALA A 1 86 ? 13.707 4.992 -8.072 1.00 89.19 86 ALA A N 1
ATOM 676 C CA . ALA A 1 86 ? 14.066 6.381 -7.797 1.00 89.19 86 ALA A CA 1
ATOM 677 C C . ALA A 1 86 ? 14.065 6.696 -6.289 1.00 89.19 86 ALA A C 1
ATOM 679 O O . ALA A 1 86 ? 14.929 7.433 -5.813 1.00 89.19 86 ALA A O 1
ATOM 680 N N . MET A 1 87 ? 13.124 6.128 -5.529 1.00 89.62 87 MET A N 1
ATOM 681 C CA . MET A 1 87 ? 12.993 6.361 -4.088 1.00 89.62 87 MET A CA 1
ATOM 682 C C . MET A 1 87 ? 14.113 5.701 -3.271 1.00 89.62 87 MET A C 1
ATOM 684 O O . MET A 1 87 ? 14.611 6.325 -2.333 1.00 89.62 87 MET A O 1
ATOM 688 N N . ARG A 1 88 ? 14.574 4.493 -3.637 1.00 88.44 88 ARG A N 1
ATOM 689 C CA . ARG A 1 88 ? 15.657 3.807 -2.899 1.00 88.44 88 ARG A CA 1
ATOM 690 C C . ARG A 1 88 ? 17.061 4.377 -3.135 1.00 88.44 88 ARG A C 1
ATOM 692 O O . ARG A 1 88 ? 17.986 4.030 -2.413 1.00 88.44 88 ARG A O 1
ATOM 699 N N . GLN A 1 89 ? 17.245 5.254 -4.126 1.00 79.31 89 GLN A N 1
ATOM 700 C CA . GLN A 1 89 ? 18.552 5.850 -4.455 1.00 79.31 89 GLN A CA 1
ATOM 701 C C . GLN A 1 89 ? 18.971 7.013 -3.530 1.00 79.31 89 GLN A C 1
ATOM 703 O O . GLN A 1 89 ? 20.039 7.596 -3.724 1.00 79.31 89 GLN A O 1
ATOM 708 N N . GLY A 1 90 ? 18.155 7.370 -2.532 1.00 68.75 90 GLY A N 1
ATOM 709 C CA . GLY A 1 90 ? 18.503 8.380 -1.531 1.00 68.75 90 GLY A CA 1
ATOM 710 C C . GLY A 1 90 ? 19.571 7.908 -0.527 1.00 68.75 90 GLY A C 1
ATOM 711 O O . GLY A 1 90 ? 19.766 6.708 -0.343 1.00 68.75 90 GLY A O 1
ATOM 712 N N . PRO A 1 91 ? 20.269 8.833 0.159 1.00 61.78 91 PRO A N 1
ATOM 713 C CA . PRO A 1 91 ? 21.164 8.471 1.254 1.00 61.78 91 PRO A CA 1
ATOM 714 C C . PRO A 1 91 ? 20.363 7.807 2.383 1.00 61.78 91 PRO A C 1
ATOM 716 O O . PRO A 1 91 ? 19.450 8.416 2.938 1.00 61.78 91 PRO A O 1
ATOM 719 N N . SER A 1 92 ? 20.716 6.568 2.730 1.00 65.06 92 SER A N 1
ATOM 720 C CA . SER A 1 92 ? 20.107 5.820 3.830 1.00 65.06 92 SER A CA 1
ATOM 721 C C . SER A 1 92 ? 21.153 5.491 4.886 1.00 65.06 92 SER A C 1
ATOM 723 O O . SER A 1 92 ? 22.179 4.884 4.585 1.00 65.06 92 SER A O 1
ATOM 725 N N . LEU A 1 93 ? 20.881 5.895 6.128 1.00 65.94 93 LEU A N 1
ATOM 726 C CA . LEU A 1 93 ? 21.668 5.535 7.311 1.00 65.94 93 LEU A CA 1
ATOM 727 C C . LEU A 1 93 ? 21.089 4.302 8.023 1.00 65.94 93 LEU A C 1
ATOM 729 O O . LEU A 1 93 ? 21.406 4.061 9.185 1.00 65.94 93 LEU A O 1
ATOM 733 N N . VAL A 1 94 ? 20.224 3.529 7.352 1.00 79.38 94 VAL A N 1
ATOM 734 C CA . VAL A 1 94 ? 19.651 2.313 7.935 1.00 79.38 94 VAL A CA 1
ATOM 735 C C . VAL A 1 94 ? 20.746 1.262 8.092 1.00 79.38 94 VAL A C 1
ATOM 737 O O . VAL A 1 94 ? 21.219 0.661 7.124 1.00 79.38 94 VAL A O 1
ATOM 740 N N . LEU A 1 95 ? 21.127 1.032 9.344 1.00 75.88 95 LEU A N 1
ATOM 741 C CA . LEU A 1 95 ? 21.979 -0.073 9.748 1.00 75.88 95 LEU A CA 1
ATOM 742 C C . LEU A 1 95 ? 21.076 -1.256 10.094 1.00 75.88 95 LEU A C 1
ATOM 744 O O . LEU A 1 95 ? 20.291 -1.200 11.035 1.00 75.88 95 LEU A O 1
ATOM 748 N N . LEU A 1 96 ? 21.177 -2.311 9.291 1.00 83.94 96 LEU A N 1
ATOM 749 C CA . LEU A 1 96 ? 20.506 -3.583 9.530 1.00 83.94 96 LEU A CA 1
ATOM 750 C C . LEU A 1 96 ? 21.558 -4.684 9.413 1.00 83.94 96 LEU A C 1
ATOM 752 O O . LEU A 1 96 ? 22.034 -4.972 8.308 1.00 83.94 96 LEU A O 1
ATOM 756 N N . ASP A 1 97 ? 21.951 -5.236 10.556 1.00 82.12 97 ASP A N 1
ATOM 757 C CA . ASP A 1 97 ? 22.980 -6.278 10.638 1.00 82.12 97 ASP A CA 1
ATOM 758 C C . ASP A 1 97 ? 22.388 -7.672 10.402 1.00 82.12 97 ASP A C 1
ATOM 760 O O . ASP A 1 97 ? 23.008 -8.511 9.753 1.00 82.12 97 ASP A O 1
ATOM 764 N N . ALA A 1 98 ? 21.159 -7.892 10.871 1.00 87.69 98 ALA A N 1
ATOM 765 C CA . ALA A 1 98 ? 20.371 -9.095 10.645 1.00 87.69 98 ALA A CA 1
ATOM 766 C C . ALA A 1 98 ? 18.893 -8.726 10.472 1.00 87.69 98 ALA A C 1
ATOM 768 O O . ALA A 1 98 ? 18.445 -7.694 10.977 1.00 87.69 98 ALA A O 1
ATOM 769 N N . LEU A 1 99 ? 18.140 -9.565 9.756 1.00 90.25 99 LEU A N 1
ATOM 770 C CA . LEU A 1 99 ? 16.690 -9.411 9.668 1.00 90.25 99 LEU A CA 1
ATOM 771 C C . LEU A 1 99 ? 16.055 -9.586 11.059 1.00 90.25 99 LEU A C 1
ATOM 773 O O . LEU A 1 99 ? 16.508 -10.443 11.827 1.00 90.25 99 LEU A O 1
ATOM 777 N N . PRO A 1 100 ? 15.015 -8.803 11.397 1.00 92.44 100 PRO A N 1
ATOM 778 C CA . PRO A 1 100 ? 14.228 -9.039 12.601 1.00 92.44 100 PRO A CA 1
ATOM 779 C C . PRO A 1 100 ? 13.614 -10.443 12.592 1.00 92.44 100 PRO A C 1
ATOM 781 O O . PRO A 1 100 ? 13.360 -11.007 11.534 1.00 92.44 100 PRO A O 1
ATOM 784 N N . ALA A 1 101 ? 13.357 -11.008 13.769 1.00 91.56 101 ALA A N 1
ATOM 785 C CA . ALA A 1 101 ? 12.653 -12.284 13.876 1.00 91.56 101 ALA A CA 1
ATOM 786 C C . ALA A 1 101 ? 11.132 -12.118 13.682 1.00 91.56 101 ALA A C 1
ATOM 788 O O . ALA A 1 101 ? 10.600 -11.008 13.754 1.00 91.56 101 ALA A O 1
ATOM 789 N N . GLY A 1 102 ? 10.437 -13.243 13.501 1.00 93.94 102 GLY A N 1
ATOM 790 C CA . GLY A 1 102 ? 8.978 -13.294 13.394 1.00 93.94 102 GLY A CA 1
ATOM 791 C C . GLY A 1 102 ? 8.442 -12.675 12.104 1.00 93.94 102 GLY A C 1
ATOM 792 O O . GLY A 1 102 ? 9.155 -12.565 11.104 1.00 93.94 102 GLY A O 1
ATOM 793 N N . ASP A 1 103 ? 7.183 -12.255 12.150 1.00 94.62 103 ASP A N 1
ATOM 794 C CA . ASP A 1 103 ? 6.420 -11.807 10.981 1.00 94.62 103 ASP A CA 1
ATOM 795 C C . ASP A 1 103 ? 7.045 -10.603 10.273 1.00 94.62 103 ASP A C 1
ATOM 797 O O . ASP A 1 103 ? 6.983 -10.506 9.051 1.00 94.62 103 ASP A O 1
ATOM 801 N N . LEU A 1 104 ? 7.724 -9.715 11.008 1.00 96.00 104 LEU A N 1
ATOM 802 C CA . LEU A 1 104 ? 8.446 -8.590 10.411 1.00 96.00 104 LEU A CA 1
ATOM 803 C C . LEU A 1 104 ? 9.611 -9.050 9.525 1.00 96.00 104 LEU A C 1
ATOM 805 O O . LEU A 1 104 ? 9.825 -8.487 8.451 1.00 96.00 104 LEU A O 1
ATOM 809 N N . GLY A 1 105 ? 10.369 -10.051 9.978 1.00 97.06 105 GLY A N 1
ATOM 810 C CA . GLY A 1 105 ? 11.452 -10.643 9.194 1.00 97.06 105 GLY A CA 1
ATOM 811 C C . GLY A 1 105 ? 10.928 -11.250 7.904 1.00 97.06 105 GLY A C 1
ATOM 812 O O . GLY A 1 105 ? 11.412 -10.904 6.827 1.00 97.06 105 GLY A O 1
ATOM 813 N N . VAL A 1 106 ? 9.878 -12.070 8.028 1.00 96.94 106 VAL A N 1
ATOM 814 C CA . VAL A 1 106 ? 9.189 -12.702 6.894 1.00 96.94 106 VAL A CA 1
ATOM 815 C C . VAL A 1 106 ? 8.674 -11.647 5.918 1.00 96.94 106 VAL A C 1
ATOM 817 O O . VAL A 1 106 ? 8.926 -11.751 4.722 1.00 96.94 106 VAL A O 1
ATOM 820 N N . ALA A 1 107 ? 8.012 -10.598 6.411 1.00 97.75 107 ALA A N 1
ATOM 821 C CA . AL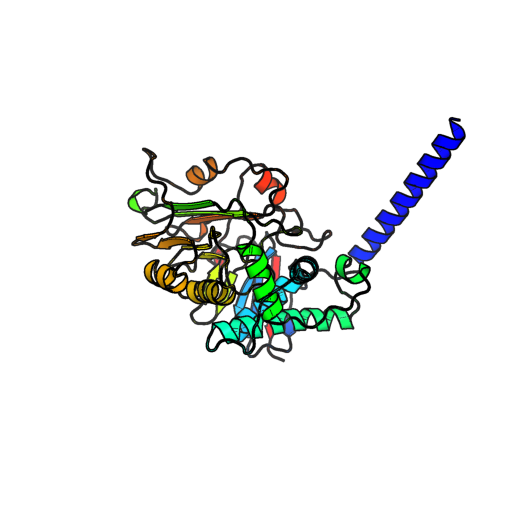A A 1 107 ? 7.462 -9.538 5.575 1.00 97.75 107 ALA A CA 1
ATOM 822 C C . ALA A 1 107 ? 8.542 -8.791 4.783 1.00 97.75 107 ALA A C 1
ATOM 824 O O . ALA A 1 107 ? 8.400 -8.587 3.577 1.00 97.75 107 ALA A O 1
ATOM 825 N N . LEU A 1 108 ? 9.631 -8.389 5.446 1.00 98.12 108 LEU A N 1
ATOM 826 C CA . LEU A 1 108 ? 10.734 -7.663 4.814 1.00 98.12 108 LEU A CA 1
ATOM 827 C C . LEU A 1 108 ? 11.479 -8.518 3.784 1.00 98.12 108 LEU A C 1
ATOM 829 O O . LEU A 1 108 ? 11.820 -8.020 2.709 1.00 98.12 108 LEU A O 1
ATOM 833 N N . GLU A 1 109 ? 11.748 -9.779 4.116 1.00 97.81 109 GLU A N 1
ATOM 834 C CA . GLU A 1 109 ? 12.455 -10.710 3.239 1.00 97.81 109 GLU A CA 1
ATOM 835 C C . GLU A 1 109 ? 11.604 -11.071 2.023 1.00 97.81 109 GLU A C 1
ATOM 837 O O . GLU A 1 109 ? 12.010 -10.795 0.893 1.00 97.81 109 GLU A O 1
ATOM 842 N N . ALA A 1 110 ? 10.383 -11.563 2.241 1.00 98.25 110 ALA A N 1
ATOM 843 C CA . ALA A 1 110 ? 9.490 -11.982 1.170 1.00 98.25 110 ALA A CA 1
ATOM 844 C C . ALA A 1 110 ? 9.165 -10.823 0.216 1.00 98.25 110 ALA A C 1
ATOM 846 O O . ALA A 1 110 ? 9.259 -10.976 -1.004 1.00 98.25 110 ALA A O 1
ATOM 847 N N . TYR A 1 111 ? 8.874 -9.624 0.740 1.00 98.69 111 TYR A N 1
ATOM 848 C CA . TYR A 1 111 ? 8.654 -8.437 -0.094 1.00 98.69 111 TYR A CA 1
ATOM 849 C C . TYR A 1 111 ? 9.867 -8.137 -0.984 1.00 98.69 111 TYR A C 1
ATOM 851 O O . TYR A 1 111 ? 9.719 -7.894 -2.187 1.00 98.69 111 TYR A O 1
ATOM 859 N N . ALA A 1 112 ? 11.077 -8.185 -0.419 1.00 98.31 112 ALA A N 1
ATOM 860 C CA . ALA A 1 112 ? 12.308 -7.958 -1.167 1.00 98.31 112 ALA A CA 1
ATOM 861 C C . ALA A 1 112 ? 12.561 -9.038 -2.231 1.00 98.31 112 ALA A C 1
ATOM 863 O O . ALA A 1 112 ? 12.992 -8.717 -3.346 1.00 98.31 112 ALA A O 1
ATOM 864 N N . GLU A 1 113 ? 12.246 -10.298 -1.938 1.00 98.25 113 GLU A N 1
ATOM 865 C CA . GLU A 1 113 ? 12.298 -11.389 -2.910 1.00 98.25 113 GLU A CA 1
ATOM 866 C C . GLU A 1 113 ? 11.320 -11.172 -4.068 1.00 98.25 113 GLU A C 1
ATOM 868 O O . GLU A 1 113 ? 11.706 -11.312 -5.232 1.00 98.25 113 GLU A O 1
ATOM 873 N N . GLY A 1 114 ? 10.092 -10.740 -3.777 1.00 97.88 114 GLY A N 1
ATOM 874 C CA . GLY A 1 114 ? 9.079 -10.408 -4.778 1.00 97.88 114 GLY A CA 1
ATOM 875 C C . GLY A 1 114 ? 9.532 -9.306 -5.735 1.00 97.88 114 GLY A C 1
ATOM 876 O O . GLY A 1 114 ? 9.481 -9.462 -6.960 1.00 97.88 114 GLY A O 1
ATOM 877 N N . VAL A 1 115 ? 10.066 -8.203 -5.201 1.00 97.62 115 VAL A N 1
ATOM 878 C CA . VAL A 1 115 ? 10.624 -7.121 -6.032 1.00 97.62 115 VAL A CA 1
ATOM 879 C C . VAL A 1 115 ? 11.832 -7.618 -6.833 1.00 97.62 115 VAL A C 1
ATOM 881 O O . VAL A 1 115 ? 11.942 -7.357 -8.033 1.00 97.62 115 VAL A O 1
ATOM 884 N N . THR A 1 116 ? 12.725 -8.391 -6.213 1.00 96.88 116 THR A N 1
ATOM 885 C CA . THR A 1 116 ? 13.885 -8.986 -6.894 1.00 96.88 116 THR A CA 1
ATOM 886 C C . THR A 1 116 ? 13.459 -9.901 -8.038 1.00 96.88 116 THR A C 1
ATOM 888 O O . THR A 1 116 ? 14.064 -9.877 -9.114 1.00 96.88 116 THR A O 1
ATOM 891 N N . LYS A 1 117 ? 12.379 -10.664 -7.854 1.00 95.25 117 LYS A N 1
ATOM 892 C CA . LYS A 1 117 ? 11.822 -11.529 -8.889 1.00 95.25 117 LYS A CA 1
ATOM 893 C C . LYS A 1 117 ? 11.352 -10.727 -10.099 1.00 95.25 117 LYS A C 1
ATOM 895 O O . LYS A 1 117 ? 11.650 -11.118 -11.233 1.00 95.25 117 LYS A O 1
ATOM 900 N N . PHE A 1 118 ? 10.677 -9.599 -9.870 1.00 93.56 118 PHE A N 1
ATOM 901 C CA . PHE A 1 118 ? 10.295 -8.672 -10.933 1.00 93.56 118 PHE A CA 1
ATOM 902 C C . PHE A 1 118 ? 11.525 -8.145 -11.688 1.00 93.56 118 PHE A C 1
ATOM 904 O O . PHE A 1 118 ? 11.559 -8.212 -12.923 1.00 93.56 118 PHE A O 1
ATOM 911 N N . ILE A 1 119 ? 12.554 -7.687 -10.961 1.00 92.69 119 ILE A N 1
ATOM 912 C CA . ILE A 1 119 ? 13.806 -7.180 -11.545 1.00 92.69 119 ILE A CA 1
ATOM 913 C C . ILE A 1 119 ? 14.448 -8.239 -12.441 1.00 92.69 119 ILE A C 1
ATOM 915 O O . ILE A 1 119 ? 14.777 -7.939 -13.587 1.00 92.69 119 ILE A O 1
ATOM 919 N N . ALA A 1 120 ? 14.602 -9.472 -11.950 1.00 91.38 120 ALA A N 1
ATOM 920 C CA . ALA A 1 120 ? 15.245 -10.554 -12.690 1.00 91.38 120 ALA A CA 1
ATOM 921 C C . ALA A 1 120 ? 14.518 -10.856 -14.012 1.00 91.38 120 ALA A C 1
ATOM 923 O O . ALA A 1 120 ? 15.144 -10.857 -15.073 1.00 91.38 120 ALA A O 1
ATOM 924 N N . GLN A 1 121 ? 13.188 -11.009 -13.972 1.00 87.81 121 GLN A N 1
ATOM 925 C CA . GLN A 1 121 ? 12.376 -11.290 -15.164 1.00 87.81 121 GLN A CA 1
ATOM 926 C C . GLN A 1 121 ? 12.500 -10.195 -16.235 1.00 87.81 121 GLN A C 1
ATOM 928 O O . GLN A 1 121 ? 12.630 -10.490 -17.425 1.00 87.81 121 GLN A O 1
ATOM 933 N N . HIS A 1 122 ? 12.488 -8.925 -15.826 1.00 84.81 122 HIS A N 1
ATOM 934 C CA . HIS A 1 122 ? 12.492 -7.799 -16.762 1.00 84.81 122 HIS A CA 1
ATOM 935 C C . HIS A 1 122 ? 13.900 -7.392 -17.202 1.00 84.81 122 HIS A C 1
ATOM 937 O O . HIS A 1 122 ? 14.074 -6.899 -18.319 1.00 84.81 122 HIS A O 1
ATOM 943 N N . ALA A 1 123 ? 14.923 -7.618 -16.377 1.00 78.38 123 ALA A N 1
ATOM 944 C CA . ALA A 1 123 ? 16.314 -7.442 -16.773 1.00 78.38 123 ALA A CA 1
ATOM 945 C C . ALA A 1 123 ? 16.716 -8.467 -17.846 1.00 78.38 123 ALA A C 1
ATOM 947 O O . ALA A 1 123 ? 17.314 -8.085 -18.856 1.00 78.38 123 ALA A O 1
ATOM 948 N N . GLU A 1 124 ? 16.336 -9.738 -17.675 1.00 72.12 124 GLU A N 1
ATOM 949 C CA . GLU A 1 124 ? 16.566 -10.803 -18.661 1.00 72.12 124 GLU A CA 1
ATOM 950 C C . GLU A 1 124 ? 15.847 -10.515 -19.985 1.00 72.12 124 GLU A C 1
ATOM 952 O O . GLU A 1 124 ? 16.458 -10.577 -21.054 1.00 72.12 124 GLU A O 1
ATOM 957 N N . ALA A 1 125 ? 14.583 -10.090 -19.919 1.00 69.19 125 ALA A N 1
ATOM 958 C CA . ALA A 1 125 ? 13.788 -9.736 -21.094 1.00 69.19 125 ALA A CA 1
ATOM 959 C C . ALA A 1 125 ? 14.168 -8.381 -21.734 1.00 69.19 125 ALA A C 1
ATOM 961 O O . ALA A 1 125 ? 13.552 -7.975 -22.719 1.00 69.19 125 ALA A O 1
ATOM 962 N N . ARG A 1 126 ? 15.158 -7.649 -21.187 1.00 68.94 126 ARG A N 1
ATOM 963 C CA . ARG A 1 126 ? 15.490 -6.250 -21.552 1.00 68.94 126 ARG A CA 1
ATOM 964 C C . ARG A 1 126 ? 14.268 -5.321 -21.545 1.00 68.94 126 ARG A C 1
ATOM 966 O O . ARG A 1 126 ? 14.218 -4.342 -22.291 1.00 68.94 126 ARG A O 1
ATOM 973 N N . ALA A 1 127 ? 13.319 -5.602 -20.663 1.00 77.94 127 ALA A N 1
ATOM 974 C CA . ALA A 1 127 ? 11.983 -5.025 -20.601 1.00 77.94 127 ALA A CA 1
ATOM 975 C C . ALA A 1 127 ? 11.755 -4.141 -19.359 1.00 77.94 127 ALA A C 1
ATOM 977 O O . ALA A 1 127 ? 10.614 -3.847 -19.031 1.00 77.94 127 ALA A O 1
ATOM 978 N N . LEU A 1 128 ? 12.821 -3.676 -18.690 1.00 81.69 128 LEU A N 1
ATOM 979 C CA . LEU A 1 128 ? 12.716 -2.698 -17.593 1.00 81.69 128 LEU A CA 1
ATOM 980 C C . LEU A 1 128 ? 11.920 -1.445 -18.012 1.00 81.69 128 LEU A C 1
ATOM 982 O O . LEU A 1 128 ? 11.963 -1.091 -19.195 1.00 81.69 128 LEU A O 1
ATOM 986 N N . PRO A 1 129 ? 11.260 -0.737 -17.078 1.00 81.62 129 PRO A N 1
ATOM 987 C CA . PRO A 1 129 ? 10.621 0.543 -17.373 1.00 81.62 129 PRO A CA 1
ATOM 988 C C . PRO A 1 129 ? 11.565 1.506 -18.102 1.00 81.62 129 PRO A C 1
ATOM 990 O O . PRO A 1 129 ? 12.783 1.495 -17.875 1.00 81.62 129 PRO A O 1
ATOM 993 N N . ALA A 1 130 ? 11.014 2.317 -19.007 1.00 79.62 130 ALA A N 1
ATOM 994 C CA . ALA A 1 130 ? 11.804 3.176 -19.884 1.00 79.62 130 ALA A CA 1
ATOM 995 C C . ALA A 1 130 ? 12.679 4.152 -19.082 1.00 79.62 130 ALA A C 1
ATOM 997 O O . ALA A 1 130 ? 13.846 4.342 -19.414 1.00 79.62 130 ALA A O 1
ATOM 998 N N . GLU A 1 131 ? 12.143 4.693 -17.992 1.00 81.56 131 GLU A N 1
ATOM 999 C CA . GLU A 1 131 ? 12.796 5.617 -17.065 1.00 81.56 131 GLU A CA 1
ATOM 1000 C C . GLU A 1 131 ? 14.070 5.004 -16.482 1.00 81.56 131 GLU A C 1
ATOM 1002 O O . GLU A 1 131 ? 15.130 5.626 -16.497 1.00 81.56 131 GLU A O 1
ATOM 1007 N N . VAL A 1 132 ? 13.989 3.747 -16.038 1.00 84.25 132 VAL A N 1
ATOM 1008 C CA . VAL A 1 132 ? 15.129 3.013 -15.479 1.00 84.25 132 VAL A CA 1
ATOM 1009 C C . VAL A 1 132 ? 16.127 2.673 -16.581 1.00 84.25 132 VAL A C 1
ATOM 1011 O O . VAL A 1 132 ? 17.328 2.892 -16.419 1.00 84.25 132 VAL A O 1
ATOM 1014 N N . ALA A 1 133 ? 15.647 2.187 -17.729 1.00 81.44 133 ALA A N 1
ATOM 1015 C CA . ALA A 1 133 ? 16.500 1.809 -18.852 1.00 81.44 133 ALA A CA 1
ATOM 1016 C C . ALA A 1 133 ? 17.320 2.993 -19.400 1.00 81.44 133 ALA A C 1
ATOM 1018 O O . ALA A 1 133 ? 18.478 2.810 -19.779 1.00 81.44 133 ALA A O 1
ATOM 1019 N N . LEU A 1 134 ? 16.751 4.204 -19.405 1.00 81.31 134 LEU A N 1
ATOM 1020 C CA . LEU A 1 134 ? 17.420 5.430 -19.854 1.00 81.31 134 LEU A CA 1
ATOM 1021 C C . LEU A 1 134 ? 18.591 5.846 -18.954 1.00 81.31 134 LEU A C 1
ATOM 1023 O O . LEU A 1 134 ? 19.504 6.517 -19.430 1.00 81.31 134 LEU A O 1
ATOM 1027 N N . THR A 1 135 ? 18.621 5.415 -17.689 1.00 82.81 135 THR A N 1
ATOM 1028 C CA . THR A 1 135 ? 19.771 5.668 -16.802 1.00 82.81 135 THR A CA 1
ATOM 1029 C C . THR A 1 135 ? 21.015 4.861 -17.188 1.00 82.81 135 THR A C 1
ATOM 1031 O O . THR A 1 135 ? 22.108 5.143 -16.702 1.00 82.81 135 THR A O 1
ATOM 1034 N N . GLY A 1 136 ? 20.860 3.815 -18.011 1.00 80.38 136 GLY A N 1
ATOM 1035 C CA . GLY A 1 136 ? 21.925 2.864 -18.341 1.00 80.38 136 GLY A CA 1
ATOM 1036 C C . GLY A 1 136 ? 22.347 1.954 -17.178 1.00 80.38 136 GLY A C 1
ATOM 1037 O O . GLY A 1 136 ? 23.215 1.098 -17.361 1.00 80.38 136 GLY A O 1
ATOM 1038 N N . ARG A 1 137 ? 21.743 2.101 -15.990 1.00 81.19 137 ARG A N 1
ATOM 1039 C CA . ARG A 1 137 ? 22.037 1.275 -14.815 1.00 81.19 137 ARG A CA 1
ATOM 1040 C C . ARG A 1 137 ? 21.259 -0.033 -14.879 1.00 81.19 137 ARG A C 1
ATOM 1042 O O . ARG A 1 137 ? 20.104 -0.074 -15.295 1.00 81.19 137 ARG A O 1
ATOM 1049 N N . ARG A 1 138 ? 21.891 -1.112 -14.418 1.00 83.88 138 ARG A N 1
ATOM 1050 C CA . ARG A 1 138 ? 21.195 -2.364 -14.112 1.00 83.88 138 ARG A CA 1
ATOM 1051 C C . ARG A 1 138 ? 20.787 -2.327 -12.641 1.00 83.88 138 ARG A C 1
ATOM 1053 O O . ARG A 1 138 ? 21.686 -2.190 -11.809 1.00 83.88 138 ARG A O 1
ATOM 1060 N N . PRO A 1 139 ? 19.489 -2.414 -12.314 1.00 89.56 139 PRO A N 1
ATOM 1061 C CA . PRO A 1 139 ? 19.054 -2.434 -10.926 1.00 89.56 139 PRO A CA 1
ATOM 1062 C C . PRO A 1 139 ? 19.654 -3.632 -10.191 1.00 89.56 139 PRO A C 1
ATOM 1064 O O . PRO A 1 139 ? 19.644 -4.750 -10.708 1.00 89.56 139 PRO A O 1
ATOM 1067 N N . ALA A 1 140 ? 20.181 -3.391 -8.993 1.00 92.50 140 ALA A N 1
ATOM 1068 C CA . ALA A 1 140 ? 20.567 -4.464 -8.087 1.00 92.50 140 ALA A CA 1
ATOM 1069 C C . ALA A 1 140 ? 19.308 -5.159 -7.530 1.00 92.50 140 ALA A C 1
ATOM 1071 O O . ALA A 1 140 ? 18.241 -4.526 -7.511 1.00 92.50 140 ALA A O 1
ATOM 1072 N N . PRO A 1 141 ? 19.418 -6.415 -7.053 1.00 95.12 141 PRO A N 1
ATOM 1073 C CA . PRO A 1 141 ? 18.371 -7.051 -6.254 1.00 95.12 141 PRO A CA 1
ATOM 1074 C C . PRO A 1 141 ? 17.857 -6.127 -5.145 1.00 95.12 141 PRO A C 1
ATOM 1076 O O . PRO A 1 141 ? 18.598 -5.281 -4.640 1.00 95.12 141 PRO A O 1
ATOM 1079 N N . TRP A 1 142 ? 16.579 -6.255 -4.811 1.00 96.44 142 TRP A N 1
ATOM 1080 C CA . TRP A 1 142 ? 15.975 -5.512 -3.711 1.00 96.44 142 TRP A CA 1
ATOM 1081 C C . TRP A 1 142 ? 16.324 -6.175 -2.383 1.00 96.44 142 TRP A C 1
ATOM 1083 O O . TRP A 1 142 ? 16.418 -7.398 -2.300 1.00 96.44 142 TRP A O 1
ATOM 1093 N N . THR A 1 143 ? 16.513 -5.374 -1.342 1.00 95.50 143 THR A N 1
ATOM 1094 C CA . THR A 1 143 ? 16.819 -5.852 0.011 1.00 95.50 143 THR A CA 1
ATOM 1095 C C . THR A 1 143 ? 15.883 -5.218 1.033 1.00 95.50 143 THR A C 1
ATOM 1097 O O . THR A 1 143 ? 15.337 -4.142 0.799 1.00 95.50 143 THR A O 1
ATOM 1100 N N . ALA A 1 144 ? 15.759 -5.820 2.219 1.00 95.50 144 ALA A N 1
ATOM 1101 C CA . ALA A 1 144 ? 15.014 -5.222 3.332 1.00 95.50 144 ALA A CA 1
ATOM 1102 C C . ALA A 1 144 ? 15.488 -3.793 3.673 1.00 95.50 144 ALA A C 1
ATOM 1104 O O . ALA A 1 144 ? 14.687 -2.934 4.040 1.00 95.50 144 ALA A O 1
ATOM 1105 N N . LYS A 1 145 ? 16.788 -3.508 3.494 1.00 93.88 145 LYS A N 1
ATOM 1106 C CA . LYS A 1 145 ? 17.362 -2.168 3.697 1.00 93.88 145 LYS A CA 1
ATOM 1107 C C . LYS A 1 145 ? 16.765 -1.128 2.754 1.00 93.88 145 LYS A C 1
ATOM 1109 O O . LYS A 1 145 ? 16.585 0.006 3.182 1.00 93.88 145 LYS A O 1
ATOM 1114 N N . ASP A 1 146 ? 16.439 -1.500 1.516 1.00 94.81 146 ASP A N 1
ATOM 1115 C CA . ASP A 1 146 ? 15.818 -0.589 0.549 1.00 94.81 146 ASP A CA 1
ATOM 1116 C C . ASP A 1 146 ? 14.414 -0.181 1.019 1.00 94.81 146 ASP A C 1
ATOM 1118 O O . ASP A 1 146 ? 14.062 0.998 0.993 1.00 94.81 146 ASP A O 1
ATOM 1122 N N . SER A 1 147 ? 13.636 -1.140 1.530 1.00 95.69 147 SER A N 1
ATOM 1123 C CA . SER A 1 147 ? 12.303 -0.888 2.090 1.00 95.69 147 SER A CA 1
ATOM 1124 C C . SER A 1 147 ? 12.353 0.010 3.325 1.00 95.69 147 SER A C 1
ATOM 1126 O O . SER A 1 147 ? 11.646 1.016 3.402 1.00 95.69 147 SER A O 1
ATOM 1128 N N . LEU A 1 148 ? 13.250 -0.295 4.265 1.00 93.75 148 LEU A N 1
ATOM 1129 C CA . LEU A 1 148 ? 13.453 0.521 5.463 1.00 93.75 148 LEU A CA 1
ATOM 1130 C C . LEU A 1 148 ? 13.965 1.928 5.124 1.00 93.75 148 LEU A C 1
ATOM 1132 O O . LEU A 1 148 ? 13.558 2.898 5.758 1.00 93.75 148 LEU A O 1
ATOM 1136 N N . ALA A 1 149 ? 14.831 2.060 4.114 1.00 91.62 149 ALA A N 1
ATOM 1137 C CA . ALA A 1 149 ? 15.329 3.348 3.637 1.00 91.62 149 ALA A CA 1
ATOM 1138 C C . ALA A 1 149 ? 14.200 4.232 3.094 1.00 91.62 149 ALA A C 1
ATOM 1140 O O . ALA A 1 149 ? 14.145 5.423 3.405 1.00 91.62 149 ALA A O 1
ATOM 1141 N N . ILE A 1 150 ? 13.291 3.648 2.309 1.00 91.75 150 ILE A N 1
ATOM 1142 C CA . ILE A 1 150 ? 12.124 4.354 1.776 1.00 91.75 150 ILE A CA 1
ATOM 1143 C C . ILE A 1 150 ? 11.215 4.825 2.909 1.00 91.75 150 ILE A C 1
ATOM 1145 O O . ILE A 1 150 ? 10.844 6.001 2.938 1.00 91.75 150 ILE A O 1
ATOM 1149 N N . LEU A 1 151 ? 10.897 3.946 3.866 1.00 90.25 151 LEU A N 1
ATOM 1150 C CA . LEU A 1 151 ? 10.057 4.327 4.998 1.00 90.25 151 LEU A CA 1
ATOM 1151 C C . LEU A 1 151 ? 10.731 5.406 5.854 1.00 90.25 151 LEU A C 1
ATOM 1153 O O . LEU A 1 151 ? 10.091 6.393 6.205 1.00 90.25 151 LEU A O 1
ATOM 1157 N N . ALA A 1 152 ? 12.033 5.290 6.123 1.00 87.88 152 ALA A N 1
ATOM 1158 C CA . ALA A 1 152 ? 12.786 6.318 6.839 1.00 87.88 152 ALA A CA 1
ATOM 1159 C C . ALA A 1 152 ? 12.731 7.672 6.114 1.00 87.88 152 ALA A C 1
ATOM 1161 O O . ALA A 1 152 ? 12.506 8.704 6.742 1.00 87.88 152 ALA A O 1
ATOM 1162 N N . ALA A 1 153 ? 12.901 7.689 4.789 1.00 86.00 153 ALA A N 1
ATOM 1163 C CA . ALA A 1 153 ? 12.807 8.915 4.000 1.00 86.00 153 ALA A CA 1
ATOM 1164 C C . ALA A 1 153 ? 11.395 9.527 4.029 1.00 86.00 153 ALA A C 1
ATOM 1166 O O . ALA A 1 153 ? 11.265 10.752 4.012 1.00 86.00 153 ALA A O 1
ATOM 1167 N N . TYR A 1 154 ? 10.353 8.691 4.090 1.00 85.19 154 TYR A N 1
ATOM 1168 C CA . TYR A 1 154 ? 8.972 9.131 4.272 1.00 85.19 154 TYR A CA 1
ATOM 1169 C C . TYR A 1 154 ? 8.741 9.728 5.663 1.00 85.19 154 TYR A C 1
ATOM 1171 O O . TYR A 1 154 ? 8.236 10.843 5.758 1.00 85.19 154 TYR A O 1
ATOM 1179 N N . LEU A 1 155 ? 9.138 9.035 6.732 1.00 82.38 155 LEU A N 1
ATOM 1180 C CA . LEU A 1 155 ? 8.896 9.459 8.117 1.00 82.38 155 LEU A CA 1
ATOM 1181 C C . LEU A 1 155 ? 9.683 10.717 8.500 1.00 82.38 155 LEU A C 1
ATOM 1183 O O . LEU A 1 155 ? 9.192 11.538 9.263 1.00 82.38 155 LEU A O 1
ATOM 1187 N N . ASN A 1 156 ? 10.878 10.897 7.934 1.00 77.94 156 ASN A N 1
ATOM 1188 C CA . ASN A 1 156 ? 11.818 11.940 8.351 1.00 77.94 156 ASN A CA 1
ATOM 1189 C C . ASN A 1 156 ? 11.740 13.228 7.509 1.00 77.94 156 ASN A C 1
ATOM 1191 O O . ASN A 1 156 ? 12.647 14.062 7.561 1.00 77.94 156 ASN A O 1
ATOM 1195 N N . ARG A 1 157 ? 10.680 13.404 6.709 1.00 74.62 157 ARG A N 1
ATOM 1196 C CA . ARG A 1 157 ? 10.396 14.661 6.000 1.00 74.62 157 ARG A CA 1
ATOM 1197 C C . ARG A 1 157 ? 9.107 15.278 6.532 1.00 74.62 157 ARG A C 1
ATOM 1199 O O . ARG A 1 157 ? 8.114 14.563 6.584 1.00 74.62 157 ARG A O 1
ATOM 1206 N N . PRO A 1 158 ? 9.075 16.580 6.858 1.00 65.62 158 PRO A N 1
ATOM 1207 C CA . PRO A 1 158 ? 7.849 17.233 7.304 1.00 65.62 158 PRO A CA 1
ATOM 1208 C C . PRO A 1 158 ? 6.837 17.315 6.153 1.00 65.62 158 PRO A C 1
ATOM 1210 O O . PRO A 1 158 ? 7.120 17.923 5.116 1.00 65.62 158 PRO A O 1
ATOM 1213 N N . GLN A 1 159 ? 5.662 16.705 6.321 1.00 68.12 159 GLN A N 1
ATOM 1214 C CA . GLN A 1 159 ? 4.568 16.752 5.349 1.00 68.12 159 GLN A CA 1
ATOM 1215 C C . GLN A 1 159 ? 3.225 16.959 6.048 1.00 68.12 159 GLN A C 1
ATOM 1217 O O . GLN A 1 159 ? 3.078 16.767 7.252 1.00 68.12 159 GLN A O 1
ATOM 1222 N N . ALA A 1 160 ? 2.231 17.404 5.284 1.00 66.31 160 ALA A N 1
ATOM 1223 C CA . ALA A 1 160 ? 0.892 17.640 5.802 1.00 66.31 160 ALA A CA 1
ATOM 1224 C C . ALA A 1 160 ? 0.085 16.335 5.775 1.00 66.31 160 ALA A C 1
ATOM 1226 O O . ALA A 1 160 ? -0.732 16.148 4.882 1.00 66.31 160 ALA A O 1
ATOM 1227 N N . VAL A 1 161 ? 0.324 15.427 6.725 1.00 73.19 161 VAL A N 1
ATOM 1228 C CA . VAL A 1 161 ? -0.579 14.288 6.944 1.00 73.19 161 VAL A CA 1
ATOM 1229 C C . VAL A 1 161 ? -1.672 14.718 7.913 1.00 73.19 161 VAL A C 1
ATOM 1231 O O . VAL A 1 161 ? -1.383 15.215 9.002 1.00 73.19 161 VAL A O 1
ATOM 1234 N N . ARG A 1 162 ? -2.933 14.551 7.519 1.00 83.69 162 ARG A N 1
ATOM 1235 C CA . ARG A 1 162 ? -4.091 14.829 8.374 1.00 83.69 162 ARG A CA 1
ATOM 1236 C C . ARG A 1 162 ? -4.841 13.534 8.596 1.00 83.69 162 ARG A C 1
ATOM 1238 O O . ARG A 1 162 ? -5.138 12.834 7.639 1.00 83.69 162 ARG A O 1
ATOM 1245 N N . CYS A 1 163 ? -5.180 13.233 9.839 1.00 89.00 163 CYS A N 1
ATOM 1246 C CA . CYS A 1 163 ? -6.155 12.196 10.122 1.00 89.00 163 CYS A CA 1
ATOM 1247 C C . CYS A 1 163 ? -7.085 12.634 11.241 1.00 89.00 163 CYS A C 1
ATOM 1249 O O . CYS A 1 163 ? -6.646 13.309 12.172 1.00 89.00 163 CYS A O 1
ATOM 1251 N N . VAL A 1 164 ? -8.345 12.223 11.142 1.00 90.94 164 VAL A N 1
ATOM 1252 C CA . VAL A 1 164 ? -9.326 12.319 12.217 1.00 90.94 164 VAL A CA 1
ATOM 1253 C C . VAL A 1 164 ? -10.056 10.990 12.381 1.00 90.94 164 VAL A C 1
ATOM 1255 O O . VAL A 1 164 ? -10.501 10.390 11.400 1.00 90.94 164 VAL A O 1
ATOM 1258 N N . ALA A 1 165 ? -10.185 10.548 13.628 1.00 93.00 165 ALA A N 1
ATOM 1259 C CA . ALA A 1 165 ? -11.053 9.449 14.025 1.00 93.00 165 ALA A CA 1
ATOM 1260 C C . ALA A 1 165 ? -12.350 10.017 14.619 1.00 93.00 165 ALA A C 1
ATOM 1262 O O . ALA A 1 165 ? -12.328 10.978 15.389 1.00 93.00 165 ALA A O 1
ATOM 1263 N N . ILE A 1 166 ? -13.491 9.454 14.240 1.00 92.75 166 ILE A N 1
ATOM 1264 C CA . ILE A 1 166 ? -14.812 9.939 14.642 1.00 92.75 166 ILE A CA 1
ATOM 1265 C C . ILE A 1 166 ? -15.523 8.814 15.371 1.00 92.75 166 ILE A C 1
ATOM 1267 O O . ILE A 1 166 ? -15.735 7.744 14.801 1.00 92.75 166 ILE A O 1
ATOM 1271 N N . ASP A 1 167 ? -15.895 9.069 16.623 1.00 92.06 167 ASP A N 1
ATOM 1272 C CA . ASP A 1 167 ? -16.593 8.100 17.461 1.00 92.06 167 ASP A CA 1
ATOM 1273 C C . ASP A 1 167 ? -17.953 7.701 16.870 1.00 92.06 167 ASP A C 1
ATOM 1275 O O . ASP A 1 167 ? -18.670 8.529 16.301 1.00 92.06 167 ASP A O 1
ATOM 1279 N N . GLY A 1 168 ? -18.342 6.436 17.054 1.00 90.94 168 GLY A N 1
ATOM 1280 C CA . GLY A 1 168 ? -19.589 5.895 16.515 1.00 90.94 168 GLY A CA 1
ATOM 1281 C C . GLY A 1 168 ? -20.835 6.670 16.948 1.00 90.94 168 GLY A C 1
ATOM 1282 O O . GLY A 1 168 ? -21.726 6.880 16.123 1.00 90.94 168 GLY A O 1
ATOM 1283 N N . GLY A 1 169 ? -20.872 7.197 18.178 1.00 90.44 169 GLY A N 1
ATOM 1284 C CA . GLY A 1 169 ? -21.968 8.026 18.689 1.00 90.44 169 GLY A CA 1
ATOM 1285 C C . GLY A 1 169 ? -22.144 9.361 17.957 1.00 90.44 169 GLY A C 1
ATOM 1286 O O . GLY A 1 169 ? -23.160 10.035 18.129 1.00 90.44 169 GLY A O 1
ATOM 1287 N N . ARG A 1 170 ? -21.181 9.745 17.113 1.00 89.94 170 ARG A N 1
ATOM 1288 C CA . ARG A 1 170 ? -21.220 10.950 16.276 1.00 89.94 170 ARG A CA 1
ATOM 1289 C C . ARG A 1 170 ? -21.519 10.658 14.816 1.00 89.94 170 ARG A C 1
ATOM 1291 O O . ARG A 1 170 ? -21.506 11.589 14.021 1.00 89.94 170 ARG A O 1
ATOM 1298 N N . THR A 1 171 ? -21.813 9.416 14.448 1.00 91.50 171 THR A N 1
ATOM 1299 C CA . THR A 1 171 ? -22.001 9.008 13.049 1.00 91.50 171 THR A CA 1
ATOM 1300 C C . THR A 1 171 ? -23.444 8.614 12.757 1.00 91.50 171 THR A C 1
ATOM 1302 O O . THR A 1 171 ? -24.182 8.202 13.650 1.00 91.50 171 THR A O 1
ATOM 1305 N N . VAL A 1 172 ? -23.859 8.703 11.492 1.00 91.06 172 VAL A N 1
ATOM 1306 C CA . VAL A 1 172 ? -25.212 8.310 11.055 1.00 91.06 172 VAL A CA 1
ATOM 1307 C C . VAL A 1 172 ? -25.462 6.814 11.273 1.00 91.06 172 VAL A C 1
ATOM 1309 O O . VAL A 1 172 ? -26.559 6.425 11.667 1.00 91.06 172 VAL A O 1
ATOM 1312 N N . ARG A 1 173 ? -24.447 5.972 11.042 1.00 91.12 173 ARG A N 1
ATOM 1313 C CA . ARG A 1 173 ? -24.539 4.508 11.174 1.00 91.12 173 ARG A CA 1
ATOM 1314 C C . ARG A 1 173 ? -24.285 3.998 12.598 1.00 91.12 173 ARG A C 1
ATOM 1316 O O . ARG A 1 173 ? -24.363 2.794 12.828 1.00 91.12 173 ARG A O 1
ATOM 1323 N N . GLY A 1 174 ? -23.977 4.880 13.551 1.00 92.19 174 GLY A N 1
ATOM 1324 C CA . GLY A 1 174 ? -23.662 4.490 14.928 1.00 92.19 174 GLY A CA 1
ATOM 1325 C C . GLY A 1 174 ? -22.343 3.720 15.070 1.00 92.19 174 GLY A C 1
ATOM 1326 O O . GLY A 1 174 ? -22.144 3.036 16.072 1.00 92.19 174 GLY A O 1
ATOM 1327 N N . ARG A 1 175 ? -21.455 3.790 14.070 1.00 94.00 175 ARG A N 1
ATOM 1328 C CA . ARG A 1 175 ? -20.154 3.112 14.041 1.00 94.00 175 ARG A CA 1
ATOM 1329 C C . ARG A 1 175 ? -19.053 4.059 13.567 1.00 94.00 175 ARG A C 1
ATOM 1331 O O . ARG A 1 175 ? -19.344 4.935 12.762 1.00 94.00 175 ARG A O 1
ATOM 1338 N N . PRO A 1 176 ? -17.818 3.914 14.073 1.00 94.75 176 PRO A N 1
ATOM 1339 C CA . PRO A 1 176 ? -16.776 4.905 13.848 1.00 94.75 176 PRO A CA 1
ATOM 1340 C C . PRO A 1 176 ? -16.417 5.114 12.377 1.00 94.75 176 PRO A C 1
ATOM 1342 O O . PRO A 1 176 ? -16.490 4.192 11.561 1.00 94.75 176 PRO A O 1
ATOM 1345 N N . LEU A 1 177 ? -15.943 6.324 12.084 1.00 94.81 177 LEU A N 1
ATOM 1346 C CA . LEU A 1 177 ? -15.349 6.695 10.801 1.00 94.81 177 LEU A CA 1
ATOM 1347 C C . LEU A 1 177 ? -13.888 7.095 11.013 1.00 94.81 177 LEU A C 1
ATOM 1349 O O . LEU A 1 177 ? -13.543 7.700 12.030 1.00 94.81 177 LEU A O 1
ATOM 1353 N N . LEU A 1 178 ? -13.042 6.825 10.026 1.00 95.19 178 LEU A N 1
ATOM 1354 C CA . LEU A 1 178 ? -11.682 7.357 9.967 1.00 95.19 178 LEU A CA 1
ATOM 1355 C C . LEU A 1 178 ? -11.497 8.095 8.648 1.00 95.19 178 LEU A C 1
ATOM 1357 O O . LEU A 1 178 ? -11.802 7.557 7.588 1.00 95.19 178 LEU A O 1
ATOM 1361 N N . SER A 1 179 ? -10.991 9.322 8.707 1.00 93.12 179 SER A N 1
ATOM 1362 C CA . SER A 1 179 ? -10.648 10.108 7.524 1.00 93.12 179 SER A CA 1
ATOM 1363 C C . SER A 1 179 ? -9.173 10.446 7.556 1.00 93.12 179 SER A C 1
ATOM 1365 O O . SER A 1 179 ? -8.720 11.070 8.513 1.00 93.12 179 SER A O 1
ATOM 1367 N N . ALA A 1 180 ? -8.444 10.096 6.502 1.00 91.75 180 ALA A N 1
ATOM 1368 C CA . ALA A 1 180 ? -7.018 10.359 6.378 1.00 91.75 180 ALA A CA 1
ATOM 1369 C C . ALA A 1 180 ? -6.678 11.021 5.036 1.00 91.75 180 ALA A C 1
ATOM 1371 O O . ALA A 1 180 ? -7.181 10.635 3.982 1.00 91.75 180 ALA A O 1
ATOM 1372 N N . GLU A 1 181 ? -5.781 12.000 5.083 1.00 88.56 181 GLU A N 1
ATOM 1373 C CA . GLU A 1 181 ? -5.107 12.598 3.938 1.00 88.56 181 GLU A CA 1
ATOM 1374 C C . GLU A 1 181 ? -3.602 12.395 4.119 1.00 88.56 181 GLU A C 1
ATOM 1376 O O . GLU A 1 181 ? -2.975 12.992 4.998 1.00 88.56 181 GLU A O 1
ATOM 1381 N N . LEU A 1 182 ? -3.023 11.532 3.292 1.00 87.06 182 LEU A N 1
ATOM 1382 C CA . LEU A 1 182 ? -1.598 11.253 3.259 1.00 87.06 182 LEU A CA 1
ATOM 1383 C C . LEU A 1 182 ? -0.926 12.119 2.197 1.00 87.06 182 LEU A C 1
ATOM 1385 O O . LEU A 1 182 ? -1.394 12.180 1.060 1.00 87.06 182 LEU A O 1
ATOM 1389 N N . MET A 1 183 ? 0.215 12.715 2.538 1.00 83.25 183 MET A N 1
ATOM 1390 C CA . MET A 1 183 ? 1.043 13.476 1.604 1.00 83.25 183 MET A CA 1
ATOM 1391 C C . MET A 1 183 ? 2.431 12.856 1.526 1.00 83.25 183 MET A C 1
ATOM 1393 O O . MET A 1 183 ? 3.004 12.479 2.549 1.00 83.25 183 MET A O 1
ATOM 1397 N N . HIS A 1 184 ? 2.945 12.733 0.302 1.00 76.25 184 HIS A N 1
ATOM 1398 C CA . HIS A 1 184 ? 4.279 12.234 0.010 1.00 76.25 184 HIS A CA 1
ATOM 1399 C C . HIS A 1 184 ? 5.045 13.119 -0.989 1.00 76.25 184 HIS A C 1
ATOM 1401 O O . HIS A 1 184 ? 4.744 13.139 -2.176 1.00 76.25 184 HIS A O 1
ATOM 1407 N N . TYR A 1 185 ? 6.127 13.772 -0.561 1.00 70.69 185 TYR A N 1
ATOM 1408 C CA . TYR A 1 185 ? 7.107 14.398 -1.460 1.00 70.69 185 TYR A CA 1
ATOM 1409 C C . TYR A 1 185 ? 8.029 13.348 -2.096 1.00 70.69 185 TYR A C 1
ATOM 1411 O O . TYR A 1 185 ? 9.205 13.217 -1.733 1.00 70.69 185 TYR A O 1
ATOM 1419 N N . ALA A 1 186 ? 7.485 12.602 -3.052 1.00 67.81 186 ALA A N 1
ATOM 1420 C CA . ALA A 1 186 ? 8.184 11.604 -3.852 1.00 67.81 186 ALA A CA 1
ATOM 1421 C C . ALA A 1 186 ? 7.820 11.726 -5.334 1.00 67.81 186 ALA A C 1
ATOM 1423 O O . ALA A 1 186 ? 6.874 12.440 -5.679 1.00 67.81 186 ALA A O 1
ATOM 1424 N N . PRO A 1 187 ? 8.560 11.045 -6.230 1.00 70.06 187 PRO A N 1
ATOM 1425 C CA . PRO A 1 187 ? 8.137 10.916 -7.614 1.00 70.06 187 PRO A CA 1
ATOM 1426 C C . PRO A 1 187 ? 6.692 10.403 -7.682 1.00 70.06 187 PRO A C 1
ATOM 1428 O O . PRO A 1 187 ? 6.315 9.493 -6.936 1.00 70.06 187 PRO A O 1
ATOM 1431 N N . ALA A 1 188 ? 5.890 10.993 -8.570 1.00 65.69 188 ALA A N 1
ATOM 1432 C CA . ALA A 1 188 ? 4.561 10.483 -8.895 1.00 65.69 188 ALA A CA 1
ATOM 1433 C C . ALA A 1 188 ? 4.662 8.994 -9.297 1.00 65.69 188 ALA A C 1
ATOM 1435 O O . ALA A 1 188 ? 5.673 8.612 -9.897 1.00 65.69 188 ALA A O 1
ATOM 1436 N N . PRO A 1 189 ? 3.668 8.150 -8.965 1.00 73.44 189 PRO A N 1
ATOM 1437 C CA . PRO A 1 189 ? 2.295 8.496 -8.555 1.00 73.44 189 PRO A CA 1
ATOM 1438 C C . PRO A 1 189 ? 2.040 8.608 -7.030 1.00 73.44 189 PRO A C 1
ATOM 1440 O O . PRO A 1 189 ? 0.897 8.707 -6.597 1.00 73.44 189 PRO A O 1
ATOM 1443 N N . GLY A 1 190 ? 3.078 8.636 -6.185 1.00 84.50 190 GLY A N 1
ATOM 1444 C CA . GLY A 1 190 ? 2.912 8.761 -4.728 1.00 84.50 190 GLY A CA 1
ATOM 1445 C C . GLY A 1 190 ? 2.577 7.423 -4.062 1.00 84.50 190 GLY A C 1
ATOM 1446 O O . GLY A 1 190 ? 3.363 6.484 -4.167 1.00 84.50 190 GLY A O 1
ATOM 1447 N N . PHE A 1 191 ? 1.444 7.331 -3.367 1.00 92.50 191 PHE A N 1
ATOM 1448 C CA . PHE A 1 191 ? 1.014 6.100 -2.696 1.00 92.50 191 PHE A CA 1
ATOM 1449 C C . PHE A 1 191 ? 0.398 5.069 -3.664 1.00 92.50 191 PHE A C 1
ATOM 1451 O O . PHE A 1 191 ? 0.265 5.337 -4.863 1.00 92.50 191 PHE A O 1
ATOM 1458 N N . TYR A 1 192 ? 0.063 3.883 -3.147 1.00 95.88 192 TYR A N 1
ATOM 1459 C CA . TYR A 1 192 ? -0.497 2.765 -3.906 1.00 95.88 192 TYR A CA 1
ATOM 1460 C C . TYR A 1 192 ? -1.571 2.032 -3.105 1.00 95.88 192 TYR A C 1
ATOM 1462 O O . TYR A 1 192 ? -1.346 1.657 -1.959 1.00 95.88 192 TYR A O 1
ATOM 1470 N N . GLU A 1 193 ? -2.740 1.835 -3.695 1.00 97.75 193 GLU A N 1
ATOM 1471 C CA . GLU A 1 193 ? -3.857 1.144 -3.055 1.00 97.75 193 GLU A CA 1
ATOM 1472 C C . GLU A 1 193 ? -3.711 -0.364 -3.252 1.00 97.75 193 GLU A C 1
ATOM 1474 O O . GLU A 1 193 ? -3.335 -0.815 -4.337 1.00 97.75 193 GLU A O 1
ATOM 1479 N N . ILE A 1 194 ? -3.984 -1.151 -2.212 1.00 98.00 194 ILE A N 1
ATOM 1480 C CA . ILE A 1 194 ? -3.821 -2.606 -2.242 1.00 98.00 194 ILE A CA 1
ATOM 1481 C C . ILE A 1 194 ? -4.671 -3.298 -1.171 1.00 98.00 194 ILE A C 1
ATOM 1483 O O . ILE A 1 194 ? -4.806 -2.815 -0.045 1.00 98.00 194 ILE A O 1
ATOM 1487 N N . GLY A 1 195 ? -5.224 -4.457 -1.529 1.00 98.00 195 GLY A N 1
ATOM 1488 C CA . GLY A 1 195 ? -5.821 -5.411 -0.599 1.00 98.00 195 GLY A CA 1
ATOM 1489 C C . GLY A 1 195 ? -4.909 -6.613 -0.372 1.00 98.00 195 GLY A C 1
ATOM 1490 O O . GLY A 1 195 ? -4.342 -7.149 -1.325 1.00 98.00 195 GLY A O 1
ATOM 1491 N N . LEU A 1 196 ? -4.791 -7.040 0.880 1.00 98.38 196 LEU A N 1
ATOM 1492 C CA . LEU A 1 196 ? -3.947 -8.138 1.338 1.00 98.38 196 LEU A CA 1
ATOM 1493 C C . LEU A 1 196 ? -4.801 -9.167 2.076 1.00 98.38 196 LEU A C 1
ATOM 1495 O O . LEU A 1 196 ? -5.517 -8.802 3.006 1.00 98.38 196 LEU A O 1
ATOM 1499 N N . GLN A 1 197 ? -4.714 -10.437 1.690 1.00 97.50 197 GLN A N 1
ATOM 1500 C CA . GLN A 1 197 ? -5.425 -11.526 2.346 1.00 97.50 197 GLN A CA 1
ATOM 1501 C C . GLN A 1 197 ? -4.589 -12.812 2.381 1.00 97.50 197 GLN A C 1
ATOM 1503 O O . GLN A 1 197 ? -4.185 -13.317 1.335 1.00 97.50 197 GLN A O 1
ATOM 1508 N N . ALA A 1 198 ? -4.368 -13.351 3.578 1.00 95.50 198 ALA A N 1
ATOM 1509 C CA . ALA A 1 198 ? -3.799 -14.678 3.838 1.00 95.50 198 ALA A CA 1
ATOM 1510 C C . ALA A 1 198 ? -4.144 -15.094 5.274 1.00 95.50 198 ALA A C 1
ATOM 1512 O O . ALA A 1 198 ? -4.085 -14.232 6.133 1.00 95.50 198 ALA A O 1
ATOM 1513 N N . ASP A 1 199 ? -4.458 -16.364 5.550 1.00 87.88 199 ASP A N 1
ATOM 1514 C CA . ASP A 1 199 ? -4.784 -16.907 6.888 1.00 87.88 199 ASP A CA 1
ATOM 1515 C C . ASP A 1 199 ? -5.519 -15.936 7.848 1.00 87.88 199 ASP A C 1
ATOM 1517 O O . ASP A 1 199 ? -6.745 -15.828 7.792 1.00 87.88 199 ASP A O 1
ATOM 1521 N N . GLU A 1 200 ? -4.782 -15.237 8.724 1.00 87.88 200 GLU A N 1
ATOM 1522 C CA . GLU A 1 200 ? -5.290 -14.285 9.732 1.00 87.88 200 GLU A CA 1
ATOM 1523 C C . GLU A 1 200 ? -5.246 -12.809 9.288 1.00 87.88 200 GLU A C 1
ATOM 1525 O O . GLU A 1 200 ? -5.807 -11.930 9.940 1.00 87.88 200 GLU A O 1
ATOM 1530 N N . VAL A 1 201 ? -4.584 -12.517 8.172 1.00 95.69 201 VAL A N 1
ATOM 1531 C CA . VAL A 1 201 ? -4.510 -11.193 7.562 1.00 95.69 201 VAL A CA 1
ATOM 1532 C C . VAL A 1 201 ? -5.657 -11.019 6.580 1.00 95.69 201 VAL A C 1
ATOM 1534 O O . VAL A 1 201 ? -5.787 -11.750 5.597 1.00 95.69 201 VAL A O 1
ATOM 1537 N N . ARG A 1 202 ? -6.435 -9.958 6.779 1.00 96.75 202 ARG A N 1
ATOM 1538 C CA . ARG A 1 202 ? -7.290 -9.386 5.742 1.00 96.75 202 ARG A CA 1
ATOM 1539 C C . ARG A 1 202 ? -7.270 -7.883 5.910 1.00 96.75 202 ARG A C 1
ATOM 1541 O O . ARG A 1 202 ? -7.750 -7.392 6.917 1.00 96.75 202 ARG A O 1
ATOM 1548 N N . ALA A 1 203 ? -6.717 -7.148 4.958 1.00 97.94 203 ALA A N 1
ATOM 1549 C CA . ALA A 1 203 ? -6.602 -5.702 5.069 1.00 97.94 203 ALA A CA 1
ATOM 1550 C C . ALA A 1 203 ? -6.708 -5.010 3.714 1.00 97.94 203 ALA A C 1
ATOM 1552 O O . ALA A 1 203 ? -6.377 -5.578 2.674 1.00 97.94 203 ALA A O 1
ATOM 1553 N N . LEU A 1 204 ? -7.180 -3.770 3.733 1.00 98.12 204 LEU A N 1
ATOM 1554 C CA . LEU A 1 204 ? -7.356 -2.934 2.559 1.00 98.12 204 LEU A CA 1
ATOM 1555 C C . LEU A 1 204 ? -6.998 -1.495 2.892 1.00 98.12 204 LEU A C 1
ATOM 1557 O O . LEU A 1 204 ? -7.380 -0.963 3.934 1.00 98.12 204 LEU A O 1
ATOM 1561 N N . GLY A 1 205 ? -6.292 -0.853 1.974 1.00 97.56 205 GLY A N 1
ATOM 1562 C CA . GLY A 1 205 ? -6.029 0.566 2.058 1.00 97.56 205 GLY A CA 1
ATOM 1563 C C . GLY A 1 205 ? -4.875 0.955 1.164 1.00 97.56 205 GLY A C 1
ATOM 1564 O O . GLY A 1 205 ? -4.706 0.432 0.065 1.00 97.56 205 GLY A O 1
ATOM 1565 N N . THR A 1 206 ? -4.070 1.867 1.676 1.00 95.69 206 THR A N 1
ATOM 1566 C CA . THR A 1 206 ? -2.991 2.519 0.962 1.00 95.69 206 THR A CA 1
ATOM 1567 C C . THR A 1 206 ? -1.646 2.134 1.567 1.00 95.69 206 THR A C 1
ATOM 1569 O O . THR A 1 206 ? -1.389 2.337 2.756 1.00 95.69 206 THR A O 1
ATOM 1572 N N . SER A 1 207 ? -0.757 1.603 0.733 1.00 95.62 207 SER A N 1
ATOM 1573 C CA . SER A 1 207 ? 0.641 1.322 1.041 1.00 95.62 207 SER A CA 1
ATOM 1574 C C . SER A 1 207 ? 1.573 2.391 0.462 1.00 95.62 207 SER A C 1
ATOM 1576 O O . SER A 1 207 ? 1.208 3.197 -0.404 1.00 95.62 207 SER A O 1
ATOM 1578 N N . LEU A 1 208 ? 2.810 2.395 0.959 1.00 93.69 208 LEU A N 1
ATOM 1579 C CA . LEU A 1 208 ? 3.909 3.152 0.376 1.00 93.69 208 LEU A CA 1
ATOM 1580 C C . LEU A 1 208 ? 4.704 2.215 -0.552 1.00 93.69 208 LEU A C 1
ATOM 1582 O O . LEU A 1 208 ? 5.240 1.218 -0.062 1.00 93.69 208 LEU A O 1
ATOM 1586 N N . PRO A 1 209 ? 4.817 2.495 -1.866 1.00 95.44 209 PRO A N 1
ATOM 1587 C CA . PRO A 1 209 ? 5.568 1.638 -2.779 1.00 95.44 209 PRO A CA 1
ATOM 1588 C C . PRO A 1 209 ? 7.002 1.387 -2.308 1.00 95.44 209 PRO A C 1
ATOM 1590 O O . PRO A 1 209 ? 7.756 2.322 -2.042 1.00 95.44 209 PRO A O 1
ATOM 1593 N N . GLY A 1 210 ? 7.386 0.114 -2.228 1.00 95.69 210 GLY A N 1
ATOM 1594 C CA . GLY A 1 210 ? 8.672 -0.322 -1.688 1.00 95.69 210 GLY A CA 1
ATOM 1595 C C . GLY A 1 210 ? 8.659 -0.689 -0.204 1.00 95.69 210 GLY A C 1
ATOM 1596 O O . GLY A 1 210 ? 9.687 -1.154 0.275 1.00 95.69 210 GLY A O 1
ATOM 1597 N N . VAL A 1 211 ? 7.543 -0.534 0.514 1.00 96.25 211 VAL A N 1
ATOM 1598 C CA . VAL A 1 211 ? 7.414 -0.868 1.944 1.00 96.25 211 VAL A CA 1
ATOM 1599 C C . VAL A 1 211 ? 6.319 -1.929 2.132 1.00 96.25 211 VAL A C 1
ATOM 1601 O O . VAL A 1 211 ? 5.225 -1.750 1.590 1.00 96.25 211 VAL A O 1
ATOM 1604 N N . PRO A 1 212 ? 6.576 -3.026 2.872 1.00 97.88 212 PRO A N 1
ATOM 1605 C CA . PRO A 1 212 ? 5.549 -4.022 3.169 1.00 97.88 212 PRO A CA 1
ATOM 1606 C C . PRO A 1 212 ? 4.483 -3.481 4.135 1.00 97.88 212 PRO A C 1
ATOM 1608 O O . PRO A 1 212 ? 4.762 -2.634 4.985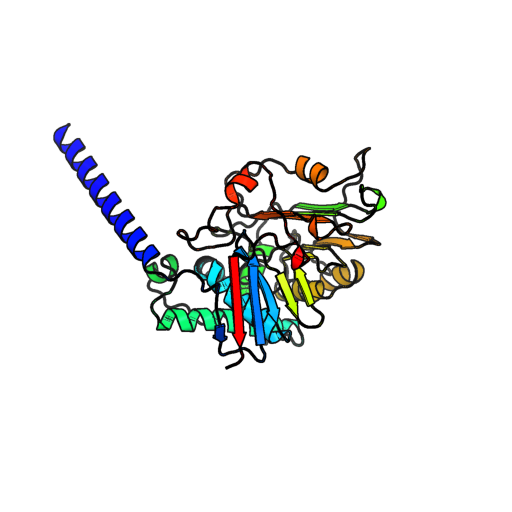 1.00 97.88 212 PRO A O 1
ATOM 1611 N N . GLY A 1 213 ? 3.262 -4.008 4.023 1.00 97.06 213 GLY A N 1
ATOM 1612 C CA . GLY A 1 213 ? 2.119 -3.627 4.862 1.00 97.06 213 GLY A CA 1
ATOM 1613 C C . GLY A 1 213 ? 1.287 -2.467 4.303 1.00 97.06 213 GLY A C 1
ATOM 1614 O O . GLY A 1 213 ? 1.394 -2.115 3.125 1.00 97.06 213 GLY A O 1
ATOM 1615 N N . ILE A 1 214 ? 0.413 -1.901 5.143 1.00 97.31 214 ILE A N 1
ATOM 1616 C CA . ILE A 1 214 ? -0.542 -0.838 4.784 1.00 97.31 214 ILE A CA 1
ATOM 1617 C C . ILE A 1 214 ? -0.351 0.349 5.732 1.00 97.31 214 ILE A C 1
ATOM 1619 O O . ILE A 1 214 ? -0.481 0.213 6.946 1.00 97.31 214 ILE A O 1
ATOM 1623 N N . VAL A 1 215 ? -0.059 1.524 5.168 1.00 94.81 215 VAL A N 1
ATOM 1624 C CA . VAL A 1 215 ? 0.222 2.767 5.912 1.00 94.81 215 VAL A CA 1
ATOM 1625 C C . VAL A 1 215 ? -1.058 3.372 6.488 1.00 94.81 215 VAL A C 1
ATOM 1627 O O . VAL A 1 215 ? -1.050 3.909 7.596 1.00 94.81 215 VAL A O 1
ATOM 1630 N N . SER A 1 216 ? -2.151 3.298 5.732 1.00 95.88 216 SER A N 1
ATOM 1631 C CA . SER A 1 216 ? -3.473 3.784 6.125 1.00 95.88 216 SER A CA 1
ATOM 1632 C C . SER A 1 216 ? -4.537 2.890 5.518 1.00 95.88 216 SER A C 1
ATOM 1634 O O . SER A 1 216 ? -4.471 2.604 4.324 1.00 95.88 216 SER A O 1
ATOM 1636 N N . GLY A 1 217 ? -5.489 2.422 6.312 1.00 97.50 217 GLY A N 1
ATOM 1637 C CA . GLY A 1 217 ? -6.473 1.449 5.858 1.00 97.50 217 GLY A CA 1
ATOM 1638 C C . GLY A 1 217 ? -7.249 0.829 7.005 1.00 97.50 217 GLY A C 1
ATOM 1639 O O . GLY A 1 217 ? -7.408 1.436 8.063 1.00 97.50 217 GLY A O 1
ATOM 1640 N N . HIS A 1 218 ? -7.745 -0.380 6.778 1.00 98.12 218 HIS A N 1
ATOM 1641 C CA . HIS A 1 218 ? -8.456 -1.163 7.778 1.00 98.12 218 HIS A CA 1
ATOM 1642 C C . HIS A 1 218 ? -8.323 -2.658 7.515 1.00 98.12 218 HIS A C 1
ATOM 1644 O O . HIS A 1 218 ? -8.052 -3.086 6.392 1.00 98.12 218 HIS A O 1
ATOM 1650 N N . ASN A 1 219 ? -8.594 -3.453 8.545 1.00 97.62 219 ASN A N 1
ATOM 1651 C CA . ASN A 1 219 ? -8.727 -4.908 8.445 1.00 97.62 219 ASN A CA 1
ATOM 1652 C C . ASN A 1 219 ? -10.169 -5.403 8.657 1.00 97.62 219 ASN A C 1
ATOM 1654 O O . ASN A 1 219 ? -10.448 -6.597 8.662 1.00 97.62 219 ASN A O 1
ATOM 1658 N N . GLY A 1 220 ? -11.102 -4.458 8.798 1.00 95.81 220 GLY A N 1
ATOM 1659 C CA . GLY A 1 220 ? -12.522 -4.715 9.025 1.00 95.81 220 GLY A CA 1
ATOM 1660 C C . GLY A 1 220 ? -12.933 -4.710 10.497 1.00 95.81 220 GLY A C 1
ATOM 1661 O O . GLY A 1 220 ? -14.120 -4.555 10.776 1.00 95.81 220 GLY A O 1
ATOM 1662 N N . GLU A 1 221 ? -11.975 -4.791 11.423 1.00 95.62 221 GLU A N 1
ATOM 1663 C CA . GLU A 1 221 ? -12.205 -4.617 12.864 1.00 95.62 221 GLU A CA 1
ATOM 1664 C C . GLU A 1 221 ? -11.736 -3.238 13.337 1.00 95.62 221 GLU A C 1
ATOM 1666 O O . GLU A 1 221 ? -12.474 -2.521 14.019 1.00 95.62 221 GLU A O 1
ATOM 1671 N N . VAL A 1 222 ? -10.541 -2.840 12.895 1.00 97.56 222 VAL A N 1
ATOM 1672 C CA . VAL A 1 222 ? -9.914 -1.553 13.194 1.00 97.56 222 VAL A CA 1
ATOM 1673 C C . VAL A 1 222 ? -9.510 -0.844 11.901 1.00 97.56 222 VAL A C 1
ATOM 1675 O O . VAL A 1 222 ? -9.081 -1.466 10.924 1.00 97.56 222 VAL A O 1
ATOM 1678 N N . ALA A 1 223 ? -9.663 0.477 11.892 1.00 98.12 223 ALA A N 1
ATOM 1679 C CA . ALA A 1 223 ? -9.103 1.373 10.890 1.00 98.12 223 ALA A CA 1
ATOM 1680 C C . ALA A 1 223 ? -7.931 2.144 11.501 1.00 98.12 223 ALA A C 1
ATOM 1682 O O . ALA A 1 223 ? -7.999 2.549 12.662 1.00 98.12 223 ALA A O 1
ATOM 1683 N N . TRP A 1 224 ? -6.880 2.391 10.724 1.00 97.75 224 TRP A N 1
ATOM 1684 C CA . TRP A 1 224 ? -5.712 3.145 11.172 1.00 97.75 224 TRP A CA 1
ATOM 1685 C C . TRP A 1 224 ? -5.150 4.042 10.075 1.00 97.75 224 TRP A C 1
ATOM 1687 O O . TRP A 1 224 ? -5.329 3.807 8.881 1.00 97.75 224 TRP A O 1
ATOM 1697 N N . SER A 1 225 ? -4.397 5.052 10.493 1.00 94.75 225 SER A N 1
ATOM 1698 C CA . SER A 1 225 ? -3.468 5.761 9.625 1.00 94.75 225 SER A CA 1
ATOM 1699 C C . SER A 1 225 ? -2.218 6.125 10.399 1.00 94.75 225 SER A C 1
ATOM 1701 O O . SER A 1 225 ? -2.292 6.770 11.447 1.00 94.75 225 SER A O 1
ATOM 1703 N N . LEU A 1 226 ? -1.063 5.773 9.843 1.00 90.50 226 LEU A N 1
ATOM 1704 C CA . LEU A 1 226 ? 0.210 6.272 10.333 1.00 90.50 226 LEU A CA 1
ATOM 1705 C C . LEU A 1 226 ? 0.298 7.779 10.068 1.00 90.50 226 LEU A C 1
ATOM 1707 O O . LEU A 1 226 ? 0.075 8.244 8.946 1.00 90.50 226 LEU A O 1
ATOM 1711 N N . LEU A 1 227 ? 0.62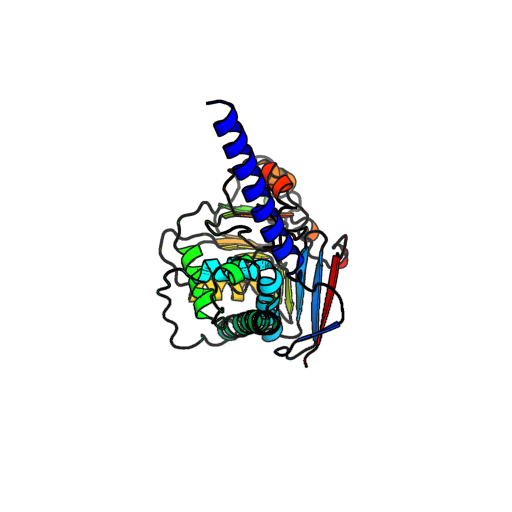6 8.535 11.111 1.00 83.94 227 LEU A N 1
ATOM 1712 C CA . LEU A 1 227 ? 0.917 9.958 11.037 1.00 83.94 227 LEU A CA 1
ATOM 1713 C C . LEU A 1 227 ? 2.426 10.166 11.083 1.00 83.94 227 LEU A C 1
ATOM 1715 O O . LEU A 1 227 ? 3.190 9.322 11.552 1.00 83.94 227 LEU A O 1
ATOM 1719 N N . GLN A 1 228 ? 2.869 11.307 10.573 1.00 75.69 228 GLN A N 1
ATOM 1720 C CA . GLN A 1 228 ? 4.279 11.640 10.649 1.00 75.69 228 GLN A CA 1
ATOM 1721 C C . GLN A 1 228 ? 4.641 12.202 12.030 1.00 75.69 228 GLN A C 1
ATOM 1723 O O . GLN A 1 228 ? 3.860 12.960 12.608 1.00 75.69 228 GLN A O 1
ATOM 1728 N N . PRO A 1 229 ? 5.821 11.841 12.553 1.00 70.50 229 PRO A N 1
ATOM 1729 C CA . PRO A 1 229 ? 6.363 12.370 13.797 1.00 70.50 229 PRO A CA 1
ATOM 1730 C C . PRO A 1 229 ? 6.966 13.769 13.630 1.00 70.50 229 PRO A C 1
ATOM 1732 O O . PRO A 1 229 ? 7.420 14.150 12.552 1.00 70.50 229 PRO A O 1
ATOM 1735 N N . ASP A 1 230 ? 7.090 14.484 14.748 1.00 65.88 230 ASP A N 1
ATOM 1736 C CA . ASP A 1 230 ? 7.928 15.689 14.843 1.00 65.88 230 ASP A CA 1
ATOM 1737 C C . ASP A 1 230 ? 9.430 15.355 15.016 1.00 65.88 230 ASP A C 1
ATOM 1739 O O . ASP A 1 230 ? 10.278 16.247 15.060 1.00 65.88 230 ASP A O 1
ATOM 1743 N N . SER A 1 231 ? 9.780 14.069 15.140 1.00 66.12 231 SER A N 1
ATOM 1744 C CA . SER A 1 231 ? 11.131 13.563 15.416 1.00 66.12 231 SER A CA 1
ATOM 1745 C C . SER A 1 231 ? 11.514 12.387 14.511 1.00 66.12 231 SER A C 1
ATOM 1747 O O . SER A 1 231 ? 10.666 11.763 13.882 1.00 66.12 231 SER A O 1
ATOM 1749 N N . LEU A 1 232 ? 12.812 12.074 14.432 1.00 71.12 232 LEU A N 1
ATOM 1750 C CA . LEU A 1 232 ? 13.296 10.936 13.646 1.00 71.12 232 LEU A CA 1
ATOM 1751 C C . LEU A 1 232 ? 12.758 9.621 14.225 1.00 71.12 232 LEU A C 1
ATOM 1753 O O . LEU A 1 232 ? 13.035 9.303 15.383 1.00 71.12 232 LEU A O 1
ATOM 1757 N N . LEU A 1 233 ? 12.034 8.850 13.414 1.00 73.81 233 LEU A N 1
ATOM 1758 C CA . LEU A 1 233 ? 11.538 7.529 13.802 1.00 73.81 233 LEU A CA 1
ATOM 1759 C C . LEU A 1 233 ? 12.455 6.409 13.323 1.00 73.81 233 LEU A C 1
ATOM 1761 O O . LEU A 1 233 ? 13.096 6.498 12.273 1.00 73.81 233 LEU A O 1
ATOM 1765 N N . ASP A 1 234 ? 12.448 5.324 14.094 1.00 85.56 234 ASP A N 1
ATOM 1766 C CA . ASP A 1 234 ? 13.036 4.055 13.694 1.00 85.56 234 ASP A CA 1
ATOM 1767 C C . ASP A 1 234 ? 12.167 3.395 12.603 1.00 85.56 234 ASP A C 1
ATOM 1769 O O . ASP A 1 234 ? 11.016 3.027 12.872 1.00 85.56 234 ASP A O 1
ATOM 1773 N N . PRO A 1 235 ? 12.680 3.219 11.370 1.00 89.38 235 PRO A N 1
ATOM 1774 C CA . PRO A 1 235 ? 11.931 2.560 10.306 1.00 89.38 235 PRO A CA 1
ATOM 1775 C C . PRO A 1 235 ? 11.645 1.083 10.605 1.00 89.38 235 PRO A C 1
ATOM 1777 O O . PRO A 1 235 ? 10.693 0.544 10.043 1.00 89.38 235 PRO A O 1
ATOM 1780 N N . ILE A 1 236 ? 12.424 0.419 11.470 1.00 92.12 236 ILE A N 1
ATOM 1781 C CA . ILE A 1 236 ? 12.176 -0.980 11.847 1.00 92.12 236 ILE A CA 1
ATOM 1782 C C . ILE A 1 236 ? 10.915 -1.054 12.708 1.00 92.12 236 ILE A C 1
ATOM 1784 O O . ILE A 1 236 ? 9.972 -1.749 12.331 1.00 92.12 236 ILE A O 1
ATOM 1788 N N . GLY A 1 237 ? 10.858 -0.289 13.803 1.00 91.56 237 GLY A N 1
ATOM 1789 C CA . GLY A 1 237 ? 9.665 -0.177 14.644 1.00 91.56 237 GLY A CA 1
ATOM 1790 C C . GLY A 1 237 ? 8.428 0.292 13.872 1.00 91.56 237 GLY A C 1
ATOM 1791 O O . GLY A 1 237 ? 7.343 -0.251 14.063 1.00 91.56 237 GLY A O 1
ATOM 1792 N N . ALA A 1 238 ? 8.584 1.227 12.932 1.00 92.06 238 ALA A N 1
ATOM 1793 C CA . ALA A 1 238 ? 7.470 1.650 12.086 1.00 92.06 238 ALA A CA 1
ATOM 1794 C C . ALA A 1 238 ? 6.984 0.544 11.145 1.00 92.06 238 ALA A C 1
ATOM 1796 O O . ALA A 1 238 ? 5.781 0.335 11.029 1.00 92.06 238 ALA A O 1
ATOM 1797 N N . THR A 1 239 ? 7.889 -0.211 10.519 1.00 95.00 239 THR A N 1
ATOM 1798 C CA . THR A 1 239 ? 7.489 -1.349 9.676 1.00 95.00 239 THR A CA 1
ATOM 1799 C C . THR A 1 239 ? 6.822 -2.442 10.512 1.00 95.00 239 THR A C 1
ATOM 1801 O O . THR A 1 239 ? 5.816 -2.999 10.080 1.00 95.00 239 THR A O 1
ATOM 1804 N N . LEU A 1 240 ? 7.318 -2.702 11.730 1.00 95.25 240 LEU A N 1
ATOM 1805 C CA . LEU A 1 240 ? 6.669 -3.613 12.676 1.00 95.25 240 LEU A CA 1
ATOM 1806 C C . LEU A 1 240 ? 5.229 -3.184 12.951 1.00 95.25 240 LEU A C 1
ATOM 1808 O O . LEU A 1 240 ? 4.327 -4.005 12.860 1.00 95.25 240 LEU A O 1
ATOM 1812 N N . ALA A 1 241 ? 5.012 -1.901 13.245 1.00 95.12 241 ALA A N 1
ATOM 1813 C CA . ALA A 1 241 ? 3.688 -1.361 13.519 1.00 95.12 241 ALA A CA 1
ATOM 1814 C C . ALA A 1 241 ? 2.723 -1.568 12.339 1.00 95.12 241 ALA A C 1
ATOM 1816 O O . ALA A 1 241 ? 1.587 -1.992 12.547 1.00 95.12 241 ALA A O 1
ATOM 1817 N N . LEU A 1 242 ? 3.186 -1.339 11.101 1.00 96.12 242 LEU A N 1
ATOM 1818 C CA . LEU A 1 242 ? 2.379 -1.551 9.894 1.00 96.12 242 LEU A CA 1
ATOM 1819 C C . LEU A 1 242 ? 2.024 -3.025 9.664 1.00 96.12 242 LEU A C 1
ATOM 1821 O O . LEU A 1 242 ? 0.907 -3.310 9.241 1.00 96.12 242 LEU A O 1
ATOM 1825 N N . VAL A 1 243 ? 2.955 -3.949 9.921 1.00 96.50 243 VAL A N 1
ATOM 1826 C CA . VAL A 1 243 ? 2.717 -5.397 9.788 1.00 96.50 243 VAL A CA 1
ATOM 1827 C C . VAL A 1 243 ? 1.770 -5.886 10.886 1.00 96.50 243 VAL A C 1
ATOM 1829 O O . VAL A 1 243 ? 0.793 -6.563 10.583 1.00 96.50 243 VAL A O 1
ATOM 1832 N N . SER A 1 244 ? 1.993 -5.477 12.136 1.00 96.44 244 SER A N 1
ATOM 1833 C CA . SER A 1 244 ? 1.150 -5.846 13.281 1.00 96.44 244 SER A CA 1
ATOM 1834 C C . SER A 1 244 ? -0.281 -5.310 13.169 1.00 96.44 244 SER A C 1
ATOM 1836 O O . SER A 1 244 ? -1.218 -5.963 13.619 1.00 96.44 244 SER A O 1
ATOM 1838 N N . ALA A 1 245 ? -0.480 -4.140 12.553 1.00 96.88 245 ALA A N 1
ATOM 1839 C CA . ALA A 1 245 ? -1.814 -3.570 12.353 1.00 96.88 245 ALA A CA 1
ATOM 1840 C C . ALA A 1 245 ? -2.718 -4.439 11.467 1.00 96.88 245 ALA A C 1
ATOM 1842 O O . ALA A 1 245 ? -3.937 -4.397 11.613 1.00 96.88 245 ALA A O 1
ATOM 1843 N N . LEU A 1 246 ? -2.139 -5.253 10.576 1.00 97.50 246 LEU A N 1
ATOM 1844 C CA . LEU A 1 246 ? -2.902 -6.102 9.659 1.00 97.50 246 LEU A CA 1
ATOM 1845 C C . LEU A 1 246 ? -3.773 -7.131 10.395 1.00 97.50 246 LEU A C 1
ATOM 1847 O O . LEU A 1 246 ? -4.834 -7.490 9.890 1.00 97.50 246 LEU A O 1
ATOM 1851 N N . THR A 1 247 ? -3.353 -7.560 11.587 1.00 96.81 247 THR A N 1
ATOM 1852 C CA . THR A 1 247 ? -4.037 -8.564 12.419 1.00 96.81 247 THR A CA 1
ATOM 1853 C C . THR A 1 247 ? -4.556 -7.994 13.743 1.00 96.81 247 THR A C 1
ATOM 1855 O O . THR A 1 247 ? -5.010 -8.753 14.597 1.00 96.81 247 THR A O 1
ATOM 1858 N N . ALA A 1 248 ? -4.460 -6.678 13.952 1.00 97.25 248 ALA A N 1
ATOM 1859 C CA . ALA A 1 248 ? -4.900 -6.042 15.189 1.00 97.25 248 ALA A CA 1
ATOM 1860 C C . ALA A 1 248 ? -6.426 -6.111 15.336 1.00 97.25 248 ALA A C 1
ATOM 1862 O O . ALA A 1 248 ? -7.159 -5.822 14.392 1.00 97.25 248 ALA A O 1
ATOM 1863 N N . ARG A 1 249 ? -6.912 -6.447 16.530 1.00 96.88 249 ARG A N 1
ATOM 1864 C CA . ARG A 1 249 ? -8.357 -6.611 16.787 1.00 96.88 249 ARG A CA 1
ATOM 1865 C C . ARG A 1 249 ? -9.060 -5.346 17.256 1.00 96.88 249 ARG A C 1
ATOM 1867 O O . ARG A 1 249 ? -10.282 -5.229 17.195 1.00 96.88 249 ARG A O 1
ATOM 1874 N N . ASP A 1 250 ? -8.289 -4.409 17.785 1.00 97.50 250 ASP A N 1
ATOM 1875 C CA . ASP A 1 250 ? -8.794 -3.163 18.336 1.00 97.50 250 ASP A CA 1
ATOM 1876 C C . ASP A 1 250 ? -7.715 -2.071 18.341 1.00 97.50 250 ASP A C 1
ATOM 1878 O O . ASP A 1 250 ? -6.536 -2.281 18.035 1.00 97.50 250 ASP A O 1
ATOM 1882 N N . VAL A 1 251 ? -8.138 -0.862 18.693 1.00 97.56 251 VAL A N 1
ATOM 1883 C CA . VAL A 1 251 ? -7.300 0.323 18.838 1.00 97.56 251 VAL A CA 1
ATOM 1884 C C . VAL A 1 251 ? -6.238 0.121 19.913 1.00 97.56 251 VAL A C 1
ATOM 1886 O O . VAL A 1 251 ? -5.179 0.735 19.808 1.00 97.56 251 VAL A O 1
ATOM 1889 N N . ALA A 1 252 ? -6.459 -0.717 20.931 1.00 97.56 252 ALA A N 1
ATOM 1890 C CA . ALA A 1 252 ? -5.457 -0.953 21.967 1.00 97.56 252 ALA A CA 1
ATOM 1891 C C . ALA A 1 252 ? -4.269 -1.753 21.415 1.00 97.56 252 ALA A C 1
ATOM 1893 O O . ALA A 1 252 ? -3.122 -1.395 21.686 1.00 97.56 252 ALA A O 1
ATOM 1894 N N . GLU A 1 253 ? -4.522 -2.767 20.587 1.00 97.56 253 GLU A N 1
ATOM 1895 C CA . GLU A 1 253 ? -3.478 -3.513 19.879 1.00 97.56 253 GLU A CA 1
ATOM 1896 C C . GLU A 1 253 ? -2.737 -2.632 18.863 1.00 97.56 253 GLU A C 1
ATOM 1898 O O . GLU A 1 253 ? -1.504 -2.645 18.836 1.00 97.56 253 GLU A O 1
ATOM 1903 N N . VAL A 1 254 ? -3.449 -1.784 18.105 1.00 96.75 254 VAL A N 1
ATOM 1904 C CA . VAL A 1 254 ? -2.808 -0.787 17.222 1.00 96.75 254 VAL A CA 1
ATOM 1905 C C . VAL A 1 254 ? -1.948 0.186 18.034 1.00 96.75 254 VAL A C 1
ATOM 1907 O O . VAL A 1 254 ? -0.795 0.428 17.689 1.00 96.75 254 VAL A O 1
ATOM 1910 N N . SER A 1 255 ? -2.460 0.698 19.153 1.00 95.75 255 SER A N 1
ATOM 1911 C CA . SER A 1 255 ? -1.723 1.619 20.029 1.00 95.75 255 SER A CA 1
ATOM 1912 C C . SER A 1 255 ? -0.465 0.971 20.604 1.00 95.75 255 SER A C 1
ATOM 1914 O O . SER A 1 255 ? 0.587 1.606 20.662 1.00 95.75 255 SER A O 1
ATOM 1916 N N . ALA A 1 256 ? -0.550 -0.300 21.003 1.00 95.75 256 ALA A N 1
ATOM 1917 C CA . ALA A 1 256 ? 0.591 -1.060 21.496 1.00 95.75 256 ALA A CA 1
ATOM 1918 C C . ALA A 1 256 ? 1.644 -1.290 20.401 1.00 95.75 256 ALA A C 1
ATOM 1920 O O . ALA A 1 256 ? 2.837 -1.160 20.670 1.00 95.75 256 ALA A O 1
ATOM 1921 N N . ALA A 1 257 ? 1.211 -1.587 19.172 1.00 92.88 257 ALA A N 1
ATOM 1922 C CA . ALA A 1 257 ? 2.098 -1.804 18.033 1.00 92.88 257 ALA A CA 1
ATOM 1923 C C . ALA A 1 257 ? 2.805 -0.518 17.578 1.00 92.88 257 ALA A C 1
ATOM 1925 O O . ALA A 1 257 ? 3.998 -0.541 17.280 1.00 92.88 257 ALA A O 1
ATOM 1926 N N . PHE A 1 258 ? 2.086 0.606 17.538 1.00 90.88 258 PHE A N 1
ATOM 1927 C CA . PHE A 1 258 ? 2.635 1.899 17.123 1.00 90.88 258 PHE A CA 1
ATOM 1928 C C . PHE A 1 258 ? 3.488 2.547 18.218 1.00 90.88 258 PHE A C 1
ATOM 1930 O O . PHE A 1 258 ? 4.434 3.275 17.915 1.00 90.88 258 PHE A O 1
ATOM 1937 N N . GLY A 1 259 ? 3.202 2.275 19.492 1.00 89.69 259 GLY A N 1
ATOM 1938 C CA . GLY A 1 259 ? 3.975 2.799 20.613 1.00 89.69 259 GLY A CA 1
ATOM 1939 C C . GLY A 1 259 ? 4.009 4.329 20.611 1.00 89.69 259 GLY A C 1
ATOM 1940 O O . GLY A 1 259 ? 3.003 4.982 20.873 1.00 89.69 259 GLY A O 1
ATOM 1941 N N . SER A 1 260 ? 5.180 4.910 20.339 1.00 87.19 260 SER A N 1
ATOM 1942 C CA . SER A 1 260 ? 5.377 6.366 20.263 1.00 87.19 260 SER A CA 1
ATOM 1943 C C . SER A 1 260 ? 5.222 6.956 18.859 1.00 87.19 260 SER A C 1
ATOM 1945 O O . SER A 1 260 ? 5.303 8.176 18.705 1.00 87.19 260 SER A O 1
ATOM 1947 N N . ILE A 1 261 ? 5.033 6.123 17.833 1.00 87.75 261 ILE A N 1
ATOM 1948 C CA . ILE A 1 261 ? 4.792 6.569 16.459 1.00 87.75 261 ILE A CA 1
ATOM 1949 C C . ILE A 1 261 ? 3.431 7.259 16.435 1.00 87.75 261 ILE A C 1
ATOM 1951 O O . ILE A 1 261 ? 2.465 6.633 16.849 1.00 87.75 261 ILE A O 1
ATOM 1955 N N . PRO A 1 262 ? 3.296 8.504 15.955 1.00 88.81 262 PRO A N 1
ATOM 1956 C CA . PRO A 1 262 ? 1.986 9.132 15.855 1.00 88.81 262 PRO A CA 1
ATOM 1957 C C . PRO A 1 262 ? 1.061 8.388 14.891 1.00 88.81 262 PRO A C 1
ATOM 1959 O O . PRO A 1 262 ? 1.461 7.976 13.802 1.00 88.81 262 PRO A O 1
ATOM 1962 N N . PHE A 1 263 ? -0.203 8.247 15.274 1.00 91.81 263 PHE A N 1
ATOM 1963 C CA . PHE A 1 263 ? -1.224 7.584 14.472 1.00 91.81 263 PHE A CA 1
ATOM 1964 C C . PHE A 1 263 ? -2.608 8.146 14.777 1.00 91.81 263 PHE A C 1
ATOM 1966 O O . PHE A 1 263 ? -2.815 8.876 15.749 1.00 91.81 263 PHE A O 1
ATOM 1973 N N . CYS A 1 264 ? -3.560 7.774 13.935 1.00 93.56 264 CYS A N 1
ATOM 1974 C CA . CYS A 1 264 ? -4.968 7.759 14.286 1.00 93.56 264 CYS A CA 1
ATOM 1975 C C . CYS A 1 264 ? -5.491 6.334 14.130 1.00 93.56 264 CYS A C 1
ATOM 1977 O O . CYS A 1 264 ? -5.022 5.586 13.266 1.00 93.56 264 CYS A O 1
ATOM 1979 N N . ALA A 1 265 ? -6.461 5.963 14.950 1.00 96.75 265 ALA A N 1
ATOM 1980 C CA . ALA A 1 265 ? -7.143 4.692 14.808 1.00 96.75 265 ALA A CA 1
ATOM 1981 C C . ALA A 1 265 ? -8.580 4.784 15.313 1.00 96.75 265 ALA A C 1
ATOM 1983 O O . ALA A 1 265 ? -8.904 5.619 16.159 1.00 96.75 265 ALA A O 1
ATOM 1984 N N . ALA A 1 266 ? -9.432 3.918 14.786 1.00 96.88 266 ALA A N 1
ATOM 1985 C CA . ALA A 1 266 ? -10.807 3.771 15.222 1.00 96.88 266 ALA A CA 1
ATOM 1986 C C . ALA A 1 266 ? -11.207 2.295 15.179 1.00 96.88 266 ALA A C 1
ATOM 1988 O O . ALA A 1 266 ? -10.902 1.600 14.214 1.00 96.88 266 ALA A O 1
ATOM 1989 N N . ASP A 1 267 ? -11.918 1.841 16.203 1.00 96.19 267 ASP A N 1
ATOM 1990 C CA . ASP A 1 267 ? -12.636 0.570 16.245 1.00 96.19 267 ASP A CA 1
ATOM 1991 C C . ASP A 1 267 ? -14.017 0.798 16.875 1.00 96.19 267 ASP A C 1
ATOM 1993 O O . ASP A 1 267 ? -14.307 1.867 17.410 1.00 96.19 267 ASP A O 1
ATOM 1997 N N . THR A 1 268 ? -14.891 -0.209 16.841 1.00 92.00 268 THR A N 1
ATOM 1998 C CA . THR A 1 268 ? -16.282 -0.098 17.334 1.00 92.00 268 THR A CA 1
ATOM 1999 C C . THR A 1 268 ? -16.469 0.376 18.789 1.00 92.00 268 THR A C 1
ATOM 2001 O O . THR A 1 268 ? -17.592 0.709 19.165 1.00 92.00 268 THR A O 1
ATOM 2004 N N . ARG A 1 269 ? -15.419 0.381 19.610 1.00 91.19 269 ARG A N 1
ATOM 2005 C CA . ARG A 1 269 ? -15.394 0.715 21.040 1.00 91.19 269 ARG A CA 1
ATOM 2006 C C . ARG A 1 269 ? -14.563 1.956 21.356 1.00 91.19 269 ARG A C 1
ATOM 2008 O O . ARG A 1 269 ? -14.777 2.539 22.418 1.00 91.19 269 ARG A O 1
ATOM 2015 N N . ALA A 1 270 ? -13.596 2.316 20.514 1.00 93.25 270 ALA A N 1
ATOM 2016 C CA . ALA A 1 270 ? -12.629 3.359 20.830 1.00 93.25 270 ALA A CA 1
ATOM 2017 C C . ALA A 1 270 ? -12.114 4.107 19.596 1.00 93.25 270 ALA A C 1
ATOM 2019 O O . ALA A 1 270 ? -12.076 3.595 18.479 1.00 93.25 270 ALA A O 1
ATOM 2020 N N . VAL A 1 271 ? -11.642 5.327 19.840 1.00 93.94 271 VAL A N 1
ATOM 2021 C CA . VAL A 1 271 ? -10.865 6.129 18.893 1.00 93.94 271 VAL A CA 1
ATOM 2022 C C . VAL A 1 271 ? -9.560 6.575 19.549 1.00 93.94 271 VAL A C 1
ATOM 2024 O O . VAL A 1 271 ? -9.513 6.805 20.759 1.00 93.94 271 VAL A O 1
ATOM 2027 N N . ALA A 1 272 ? -8.500 6.706 18.756 1.00 93.00 272 ALA A N 1
ATOM 2028 C CA . ALA A 1 272 ? -7.199 7.217 19.176 1.00 93.00 272 ALA A CA 1
ATOM 2029 C C . ALA A 1 272 ? -6.643 8.208 18.145 1.00 93.00 272 ALA A C 1
ATOM 2031 O O . ALA A 1 272 ? -6.873 8.070 16.941 1.00 93.00 272 ALA A O 1
ATOM 2032 N N . GLY A 1 273 ? -5.882 9.196 18.622 1.00 88.62 273 GLY A N 1
ATOM 2033 C CA . GLY A 1 273 ? -5.368 10.299 17.807 1.00 88.62 273 GLY A CA 1
ATOM 2034 C C . GLY A 1 273 ? -6.328 11.497 17.752 1.00 88.62 273 GLY A C 1
ATOM 2035 O O . GLY A 1 273 ? -7.186 11.636 18.626 1.00 88.62 273 GLY A O 1
ATOM 2036 N N . PRO A 1 274 ? -6.175 12.402 16.768 1.00 87.00 274 PRO A N 1
ATOM 2037 C CA . PRO A 1 274 ? -7.057 13.558 16.623 1.00 87.00 274 PRO A CA 1
ATOM 2038 C C . PRO A 1 274 ? -8.513 13.142 16.364 1.00 87.00 274 PRO A C 1
ATOM 2040 O O . PRO A 1 274 ? -8.773 12.302 15.500 1.00 87.00 274 PRO A O 1
ATOM 2043 N N . THR A 1 275 ? -9.463 13.758 17.072 1.00 85.31 275 THR A N 1
ATOM 2044 C CA . THR A 1 275 ? -10.905 13.502 16.918 1.00 85.31 275 THR A CA 1
ATOM 2045 C C . THR A 1 275 ? -11.660 14.713 16.375 1.00 85.31 275 THR A C 1
ATOM 2047 O O . THR A 1 275 ? -11.180 15.850 16.423 1.00 85.31 275 THR A O 1
ATOM 2050 N N . LEU A 1 276 ? -12.856 14.473 15.831 1.00 79.56 276 LEU A N 1
ATOM 2051 C CA . LEU A 1 276 ? -13.722 15.510 15.274 1.00 79.56 276 LEU A CA 1
ATOM 2052 C C . LEU A 1 276 ? -15.100 15.507 15.955 1.00 79.56 276 LEU A C 1
ATOM 2054 O O . LEU A 1 276 ? -16.030 14.848 15.502 1.00 79.56 276 LEU A O 1
ATOM 2058 N N . ASP A 1 277 ? -15.240 16.297 17.025 1.00 70.62 277 ASP A N 1
ATOM 2059 C CA . ASP A 1 277 ? -16.412 16.239 17.919 1.00 70.62 277 ASP A CA 1
ATOM 2060 C C . ASP A 1 277 ? -17.273 17.518 17.944 1.00 70.62 277 ASP A C 1
ATOM 2062 O O . ASP A 1 277 ? -18.191 17.644 18.757 1.00 70.62 277 ASP A O 1
ATOM 2066 N N . HIS A 1 278 ? -17.009 18.500 17.082 1.00 71.31 278 HIS A N 1
ATOM 2067 C CA . HIS A 1 278 ? -17.534 19.865 17.254 1.00 71.31 278 HIS A CA 1
ATOM 2068 C C . HIS A 1 278 ? -18.727 20.248 16.358 1.00 71.31 278 HIS A C 1
ATOM 2070 O O . HIS A 1 278 ? -19.120 21.411 16.356 1.00 71.31 278 HIS A O 1
ATOM 2076 N N . LEU A 1 279 ? -19.309 19.317 15.593 1.00 72.94 279 LEU A N 1
ATOM 2077 C CA . LEU A 1 279 ? -20.476 19.608 14.745 1.00 72.94 279 LEU A CA 1
ATOM 2078 C C . LEU A 1 279 ? -21.797 19.148 15.373 1.00 72.94 279 LEU A C 1
ATOM 2080 O O . LEU A 1 279 ? -21.895 18.024 15.865 1.00 72.94 279 LEU A O 1
ATOM 2084 N N . ASP A 1 280 ? -22.840 19.974 15.249 1.00 79.44 280 ASP A N 1
ATOM 2085 C CA . ASP A 1 280 ? -24.198 19.725 15.777 1.00 79.44 280 ASP A CA 1
ATOM 2086 C C . ASP A 1 280 ? -25.019 18.695 14.969 1.00 79.44 280 ASP A C 1
ATOM 2088 O O . ASP A 1 280 ? -26.215 18.514 15.199 1.00 79.44 280 ASP A O 1
ATOM 2092 N N . ARG A 1 281 ? -24.403 18.013 13.998 1.00 82.31 281 ARG A N 1
ATOM 2093 C CA . ARG A 1 281 ? -25.040 16.974 13.175 1.00 82.31 281 ARG A CA 1
ATOM 2094 C C . ARG A 1 281 ? -24.155 15.728 13.086 1.00 82.31 281 ARG A C 1
ATOM 2096 O O . ARG A 1 281 ? -22.934 15.872 13.142 1.00 82.31 281 ARG A O 1
ATOM 2103 N N . PRO A 1 282 ? -24.742 14.527 12.921 1.00 82.94 282 PRO A N 1
ATOM 2104 C CA . PRO A 1 282 ? -23.963 13.305 12.781 1.00 82.94 282 PRO A CA 1
ATOM 2105 C C . PRO A 1 282 ? -23.162 13.287 11.471 1.00 82.94 282 PRO A C 1
ATOM 2107 O O . PRO A 1 282 ? -23.598 13.834 10.452 1.00 82.94 282 PRO A O 1
ATOM 2110 N N . PHE A 1 283 ? -22.002 12.638 11.521 1.00 85.25 283 PHE A N 1
ATOM 2111 C CA . PHE A 1 283 ? -21.084 12.420 10.413 1.00 85.25 283 PHE A CA 1
ATOM 2112 C C . PHE A 1 283 ? -21.473 11.205 9.572 1.00 85.25 283 PHE A C 1
ATOM 2114 O O . PHE A 1 283 ? -21.854 10.153 10.082 1.00 85.25 283 PHE A O 1
ATOM 2121 N N . ASP A 1 284 ? -21.323 11.352 8.266 1.00 85.44 284 ASP A N 1
ATOM 2122 C CA . ASP A 1 284 ? -21.307 10.273 7.289 1.00 85.44 284 ASP A CA 1
ATOM 2123 C C . ASP A 1 284 ? -20.166 10.531 6.292 1.00 85.44 284 ASP A C 1
ATOM 2125 O O . ASP A 1 284 ? -19.501 11.574 6.334 1.00 85.44 284 ASP A O 1
ATOM 2129 N N . VAL A 1 285 ? -19.932 9.569 5.399 1.00 80.25 285 VAL A N 1
ATOM 2130 C CA . VAL A 1 285 ? -18.884 9.646 4.372 1.00 80.25 285 VAL A CA 1
ATOM 2131 C C . VAL A 1 285 ? -19.007 10.921 3.523 1.00 80.25 285 VAL A C 1
ATOM 2133 O O . VAL A 1 285 ? -18.001 11.562 3.223 1.00 80.25 285 VAL A O 1
ATOM 2136 N N . GLU A 1 286 ? -20.227 11.340 3.176 1.00 86.94 286 GLU A N 1
ATOM 2137 C CA . GLU A 1 286 ? -20.461 12.505 2.317 1.00 86.94 286 GLU A CA 1
ATOM 2138 C C . GLU A 1 286 ? -20.208 13.833 3.038 1.00 86.94 286 GLU A C 1
ATOM 2140 O O . GLU A 1 286 ? -19.655 14.768 2.450 1.00 86.94 286 GLU A O 1
ATOM 2145 N N . LEU A 1 287 ? -20.565 13.920 4.320 1.00 81.50 287 LEU A N 1
ATOM 2146 C CA . LEU A 1 287 ? -20.292 15.084 5.148 1.00 81.50 287 LEU A CA 1
ATOM 2147 C C . LEU A 1 287 ? -18.785 15.255 5.357 1.00 81.50 287 LEU A C 1
ATOM 2149 O O . LEU A 1 287 ? -18.280 16.359 5.164 1.00 81.50 287 LEU A O 1
ATOM 2153 N N . ILE A 1 288 ? -18.055 14.183 5.683 1.00 79.75 288 ILE A N 1
ATOM 2154 C CA . ILE A 1 288 ? -16.587 14.230 5.810 1.00 79.75 288 ILE A CA 1
ATOM 2155 C C . ILE A 1 288 ? -15.958 14.682 4.493 1.00 79.75 288 ILE A C 1
ATOM 2157 O O . ILE A 1 288 ? -15.141 15.603 4.482 1.00 79.75 288 ILE A O 1
ATOM 2161 N N . ARG A 1 289 ? -16.384 14.087 3.372 1.00 81.06 289 ARG A N 1
ATOM 2162 C CA . ARG A 1 289 ? -15.915 14.464 2.034 1.00 81.06 289 ARG A CA 1
ATOM 2163 C C . ARG A 1 289 ? -16.122 15.955 1.754 1.00 81.06 289 ARG A C 1
ATOM 2165 O O . ARG A 1 289 ? -15.285 16.570 1.104 1.00 81.06 289 ARG A O 1
ATOM 2172 N N . SER A 1 290 ? -17.201 16.558 2.258 1.00 74.25 290 SER A N 1
ATOM 2173 C CA . SER A 1 290 ? -17.467 17.994 2.079 1.00 74.25 290 SER A CA 1
ATOM 2174 C C . SER A 1 290 ? -16.477 18.919 2.803 1.00 74.25 290 SER A C 1
ATOM 2176 O O . SER A 1 290 ? -16.336 20.073 2.400 1.00 74.25 290 SER A O 1
ATOM 2178 N N . PHE A 1 291 ? -15.774 18.418 3.827 1.00 72.81 291 PHE A N 1
ATOM 2179 C CA . PHE A 1 291 ? -14.736 19.152 4.560 1.00 72.81 291 PHE A CA 1
ATOM 2180 C C . PHE A 1 291 ? -13.327 18.952 3.997 1.00 72.81 291 PHE A C 1
ATOM 2182 O O . PHE A 1 291 ? -12.398 19.617 4.451 1.00 72.81 291 PHE A O 1
ATOM 2189 N N . MET A 1 292 ? -13.145 18.053 3.027 1.00 74.94 292 MET A N 1
ATOM 2190 C CA . MET A 1 292 ? -11.850 17.882 2.376 1.00 74.94 292 MET A CA 1
ATOM 2191 C C . MET A 1 292 ? -11.557 19.105 1.502 1.00 74.94 292 MET A C 1
ATOM 2193 O O . MET A 1 292 ? -12.256 19.373 0.521 1.00 74.94 292 MET A O 1
ATOM 2197 N N . ASP A 1 293 ? -10.514 19.856 1.866 1.00 67.50 293 ASP A N 1
ATOM 2198 C CA . ASP A 1 293 ? -10.069 21.041 1.132 1.00 67.50 293 ASP A CA 1
ATOM 2199 C C . ASP A 1 293 ? -9.759 20.692 -0.338 1.00 67.50 293 ASP A C 1
ATOM 2201 O O . ASP A 1 293 ? -9.345 19.573 -0.670 1.00 67.50 293 ASP A O 1
ATOM 2205 N N . ARG A 1 294 ? -9.889 21.666 -1.252 1.00 62.34 294 ARG A N 1
ATOM 2206 C CA . ARG A 1 294 ? -9.353 21.491 -2.612 1.00 62.34 294 ARG A CA 1
ATOM 2207 C C . ARG A 1 294 ? -7.834 21.295 -2.515 1.00 62.34 294 ARG A C 1
ATOM 2209 O O . ARG A 1 294 ? -7.163 22.173 -1.967 1.00 62.34 294 ARG A O 1
ATOM 2216 N N . PRO A 1 295 ? -7.287 20.180 -3.024 1.00 59.81 295 PRO A N 1
ATOM 2217 C CA . PRO A 1 295 ? -5.874 19.874 -2.851 1.00 59.81 295 PRO A CA 1
ATOM 2218 C C . PRO A 1 295 ? -5.004 20.892 -3.593 1.00 59.81 295 PRO A C 1
ATOM 2220 O O . PRO A 1 295 ? -5.429 21.481 -4.595 1.00 59.81 295 PRO A O 1
ATOM 2223 N N . ARG A 1 296 ? -3.765 21.103 -3.129 1.00 56.69 296 ARG A N 1
ATOM 2224 C CA . ARG A 1 296 ? -2.821 21.913 -3.907 1.00 56.69 296 ARG A CA 1
ATOM 2225 C C . ARG A 1 296 ? -2.383 21.107 -5.141 1.00 56.69 296 ARG A C 1
ATOM 2227 O O . ARG A 1 296 ? -2.203 19.895 -5.036 1.00 56.69 296 ARG A O 1
ATOM 2234 N N . PRO A 1 297 ? -2.157 21.744 -6.308 1.00 51.41 297 PRO A N 1
ATOM 2235 C CA . PRO A 1 297 ? -1.856 21.047 -7.570 1.00 51.41 297 PRO A CA 1
ATOM 2236 C C . PRO A 1 297 ? -0.598 20.159 -7.571 1.00 51.41 297 PRO A C 1
ATOM 2238 O O . PRO A 1 297 ? -0.351 19.451 -8.543 1.00 51.41 297 PRO A O 1
ATOM 2241 N N . THR A 1 298 ? 0.232 20.244 -6.531 1.00 53.62 298 THR A N 1
ATOM 2242 C CA . THR A 1 298 ? 1.539 19.582 -6.412 1.00 53.62 298 THR A CA 1
ATOM 2243 C C . THR A 1 298 ? 1.564 18.442 -5.397 1.00 53.62 298 THR A C 1
ATOM 2245 O O . THR A 1 298 ? 2.617 17.844 -5.189 1.00 53.62 298 THR A O 1
ATOM 2248 N N . ASP A 1 299 ? 0.442 18.158 -4.744 1.00 60.75 299 ASP A N 1
ATOM 2249 C CA . ASP A 1 299 ? 0.389 17.201 -3.648 1.00 60.75 299 ASP A CA 1
ATOM 2250 C C . ASP A 1 299 ? 0.298 15.768 -4.215 1.00 60.75 299 ASP A C 1
ATOM 2252 O O . ASP A 1 299 ? -0.731 15.353 -4.753 1.00 60.75 299 ASP A O 1
ATOM 2256 N N . ALA A 1 300 ? 1.398 15.005 -4.147 1.00 65.75 300 ALA A N 1
ATOM 2257 C CA . ALA A 1 300 ? 1.361 13.559 -4.358 1.00 65.75 300 ALA A CA 1
ATOM 2258 C C . ALA A 1 300 ? 0.847 12.902 -3.074 1.00 65.75 300 ALA A C 1
ATOM 2260 O O . ALA A 1 300 ? 1.464 13.045 -2.021 1.00 65.75 300 ALA A O 1
ATOM 2261 N N . GLY A 1 301 ? -0.304 12.239 -3.130 1.00 85.75 301 GLY A N 1
ATOM 2262 C CA . GLY A 1 301 ? -1.012 11.873 -1.910 1.00 85.75 301 GLY A CA 1
ATOM 2263 C C . GLY A 1 301 ? -2.105 10.840 -2.110 1.00 85.75 301 GLY A C 1
ATOM 2264 O O . GLY A 1 301 ? -2.398 10.430 -3.234 1.00 85.75 301 GLY A O 1
ATOM 2265 N N . ALA A 1 302 ? -2.681 10.427 -0.989 1.00 90.75 302 ALA A N 1
ATOM 2266 C CA . ALA A 1 302 ? -3.837 9.550 -0.929 1.00 90.75 302 ALA A CA 1
ATOM 2267 C C . ALA A 1 302 ? -4.853 10.101 0.066 1.00 90.75 302 ALA A C 1
ATOM 2269 O O . ALA A 1 302 ? -4.488 10.666 1.095 1.00 90.75 302 ALA A O 1
ATOM 2270 N N . ARG A 1 303 ? -6.130 9.914 -0.237 1.00 91.25 303 ARG A N 1
ATOM 2271 C CA . ARG A 1 303 ? -7.257 10.223 0.639 1.00 91.25 303 ARG A CA 1
ATOM 2272 C C . ARG A 1 303 ? -8.012 8.950 0.914 1.00 91.25 303 ARG A C 1
ATOM 2274 O O . ARG A 1 303 ? -8.217 8.170 -0.010 1.00 91.25 303 ARG A O 1
ATOM 2281 N N . LEU A 1 304 ? -8.420 8.765 2.159 1.00 93.44 304 LEU A N 1
ATOM 2282 C CA . LEU A 1 304 ? -9.213 7.626 2.585 1.00 93.44 304 LEU A CA 1
ATOM 2283 C C . LEU A 1 304 ? -10.311 8.101 3.534 1.00 93.44 304 LEU A C 1
ATOM 2285 O O . LEU A 1 304 ? -10.057 8.908 4.428 1.00 93.44 304 LEU A O 1
ATOM 2289 N N . ILE A 1 305 ? -11.515 7.571 3.347 1.00 95.56 305 ILE A N 1
ATOM 2290 C CA . ILE A 1 305 ? -12.591 7.592 4.335 1.00 95.56 305 ILE A CA 1
ATOM 2291 C C . ILE A 1 305 ? -12.986 6.140 4.563 1.00 95.56 305 ILE A C 1
ATOM 2293 O O . ILE A 1 305 ? -13.490 5.493 3.647 1.00 95.56 305 ILE A O 1
ATOM 2297 N N . ILE A 1 306 ? -12.756 5.638 5.769 1.00 97.25 306 ILE A N 1
ATOM 2298 C CA . ILE A 1 306 ? -13.139 4.289 6.169 1.00 97.25 306 ILE A CA 1
ATOM 2299 C C . ILE A 1 306 ? -14.401 4.365 7.019 1.00 97.25 306 ILE A C 1
ATOM 2301 O O . ILE A 1 306 ? -14.429 5.091 8.016 1.00 97.25 306 ILE A O 1
ATOM 2305 N N . ASP A 1 307 ? -15.422 3.604 6.628 1.00 96.19 307 ASP A N 1
ATOM 2306 C CA . ASP A 1 307 ? -16.676 3.474 7.369 1.00 96.19 307 ASP A CA 1
ATOM 2307 C C . ASP A 1 307 ? -16.778 2.086 8.010 1.00 96.19 307 ASP A C 1
ATOM 2309 O O . ASP A 1 307 ? -17.097 1.104 7.348 1.00 96.19 307 ASP A O 1
ATOM 2313 N N . LEU A 1 308 ? -16.521 1.981 9.321 1.00 96.50 308 LEU A N 1
ATOM 2314 C CA . LEU A 1 308 ? -16.612 0.699 10.041 1.00 96.50 308 LEU A CA 1
ATOM 2315 C C . LEU A 1 308 ? -18.064 0.228 10.244 1.00 96.50 308 LEU A C 1
ATOM 2317 O O . LEU A 1 308 ? -18.312 -0.897 10.695 1.00 96.50 308 LEU A O 1
ATOM 2321 N N . GLY A 1 309 ? -19.041 1.087 9.940 1.00 94.75 309 GLY A N 1
ATOM 2322 C CA . GLY A 1 309 ? -20.453 0.737 9.847 1.00 94.75 309 GLY A CA 1
ATOM 2323 C C . GLY A 1 309 ? -20.823 0.033 8.550 1.00 94.75 309 GLY A C 1
ATOM 2324 O O . GLY A 1 309 ? -21.790 -0.726 8.541 1.00 94.75 309 GLY A O 1
ATOM 2325 N N . ASP A 1 310 ? -20.065 0.277 7.485 1.00 95.12 310 ASP A N 1
ATOM 2326 C CA . ASP A 1 310 ? -20.315 -0.215 6.136 1.00 95.12 310 ASP A CA 1
ATOM 2327 C C . ASP A 1 310 ? -19.010 -0.154 5.329 1.00 95.12 310 ASP A C 1
ATOM 2329 O O . ASP A 1 310 ? -18.712 0.842 4.667 1.00 95.12 310 ASP A O 1
ATOM 2333 N N . LEU A 1 311 ? -18.199 -1.213 5.422 1.00 95.06 311 LEU A N 1
ATOM 2334 C CA . LEU A 1 311 ? -16.854 -1.219 4.838 1.00 95.06 311 LEU A CA 1
ATOM 2335 C C . LEU A 1 311 ? -16.879 -1.020 3.317 1.00 95.06 311 LEU A C 1
ATOM 2337 O O . LEU A 1 311 ? -15.960 -0.408 2.780 1.00 95.06 311 LEU A O 1
ATOM 2341 N N . ASP A 1 312 ? -17.939 -1.464 2.637 1.00 94.12 312 ASP A N 1
ATOM 2342 C CA . ASP A 1 312 ? -18.122 -1.285 1.193 1.00 94.12 312 ASP A CA 1
ATOM 2343 C C . ASP A 1 312 ? -18.488 0.160 0.810 1.00 94.12 312 ASP A C 1
ATOM 2345 O O . ASP A 1 312 ? -18.272 0.581 -0.331 1.00 94.12 312 ASP A O 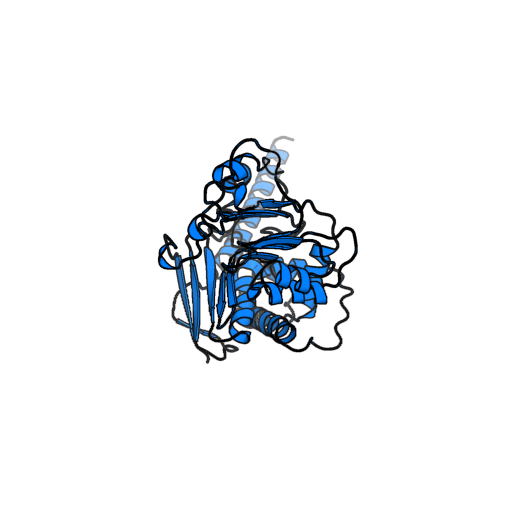1
ATOM 2349 N N . ALA A 1 313 ? -18.963 0.965 1.767 1.00 92.94 313 ALA A N 1
ATOM 2350 C CA . ALA A 1 313 ? -19.152 2.403 1.592 1.00 92.94 313 ALA A CA 1
ATOM 2351 C C . ALA A 1 313 ? -17.856 3.217 1.747 1.00 92.94 313 ALA A C 1
ATOM 2353 O O . ALA A 1 313 ? -17.879 4.423 1.469 1.00 92.94 313 ALA A O 1
ATOM 2354 N N . SER A 1 314 ? -16.743 2.588 2.143 1.00 96.12 314 SER A N 1
ATOM 2355 C CA . SER A 1 314 ? -15.437 3.245 2.246 1.00 96.12 314 SER A CA 1
ATOM 2356 C C . SER A 1 314 ? -14.990 3.817 0.901 1.00 96.12 314 SER A C 1
ATOM 2358 O O . SER A 1 314 ? -15.347 3.332 -0.181 1.00 96.12 314 SER A O 1
ATOM 2360 N N . LYS A 1 315 ? -14.215 4.898 0.961 1.00 95.56 315 LYS A N 1
ATOM 2361 C CA . LYS A 1 315 ? -13.817 5.688 -0.202 1.00 95.56 315 LYS A CA 1
ATOM 2362 C C . LYS A 1 315 ? -12.334 5.994 -0.187 1.00 95.56 315 LYS A C 1
ATOM 2364 O O . LYS A 1 315 ? -11.758 6.211 0.877 1.00 95.56 315 LYS A O 1
ATOM 2369 N N . SER A 1 316 ? -11.753 6.128 -1.370 1.00 95.12 316 SER A N 1
ATOM 2370 C CA . SER A 1 316 ? -10.385 6.609 -1.518 1.00 95.12 316 SER A CA 1
ATOM 2371 C C . SER A 1 316 ? -10.147 7.334 -2.837 1.00 95.12 316 SER A C 1
ATOM 2373 O O . SER A 1 316 ? -11.000 7.359 -3.724 1.00 95.12 316 SER A O 1
ATOM 2375 N N . ALA A 1 317 ? -9.012 8.020 -2.913 1.00 93.19 317 ALA A N 1
ATOM 2376 C CA . ALA A 1 317 ? -8.437 8.489 -4.163 1.00 93.19 317 ALA A CA 1
ATOM 2377 C C . ALA A 1 317 ? -6.945 8.756 -3.980 1.00 93.19 317 ALA A C 1
ATOM 2379 O O . ALA A 1 317 ? -6.519 9.361 -2.991 1.00 93.19 317 ALA A O 1
ATOM 2380 N N . LEU A 1 318 ? -6.169 8.392 -4.984 1.00 92.88 318 LEU A N 1
ATOM 2381 C CA . LEU A 1 318 ? -4.815 8.853 -5.213 1.00 92.88 318 LEU A CA 1
ATOM 2382 C C . LEU A 1 318 ? -4.832 10.170 -5.984 1.00 92.88 318 LEU A C 1
ATOM 2384 O O . LEU A 1 318 ? -5.702 10.429 -6.816 1.00 92.88 318 LEU A O 1
ATOM 2388 N N . SER A 1 319 ? -3.805 10.991 -5.782 1.00 88.81 319 SER A N 1
ATOM 2389 C CA . SER A 1 319 ? -3.666 12.245 -6.529 1.00 88.81 319 SER A CA 1
ATOM 2390 C C . SER A 1 319 ? -3.380 12.073 -8.024 1.00 88.81 319 SER A C 1
ATOM 2392 O O . SER A 1 319 ? -3.414 13.039 -8.791 1.00 88.81 319 SER A O 1
ATOM 2394 N N . THR A 1 320 ? -3.092 10.842 -8.445 1.00 89.56 320 THR A N 1
ATOM 2395 C CA . THR A 1 320 ? -2.760 10.469 -9.822 1.00 89.56 320 THR A CA 1
ATOM 2396 C C . THR A 1 320 ? -3.532 9.221 -10.247 1.00 89.56 320 THR A C 1
ATOM 2398 O O . THR A 1 320 ? -4.613 9.362 -10.808 1.00 89.56 320 THR A O 1
ATOM 2401 N N . GLY A 1 321 ? -3.009 8.026 -9.988 1.00 92.00 321 GLY A N 1
ATOM 2402 C CA . GLY A 1 321 ? -3.639 6.750 -10.324 1.00 92.00 321 GLY A CA 1
ATOM 2403 C C . GLY A 1 321 ? -2.808 5.566 -9.833 1.00 92.00 321 GLY A C 1
ATOM 2404 O O . GLY A 1 321 ? -1.737 5.753 -9.253 1.00 92.00 321 GLY A O 1
ATOM 2405 N N . GLN A 1 322 ? -3.297 4.342 -10.047 1.00 93.38 322 GLN A N 1
ATOM 2406 C CA . GLN A 1 322 ? -2.673 3.111 -9.550 1.00 93.38 322 GLN A CA 1
ATOM 2407 C C . GLN A 1 322 ? -1.356 2.729 -10.237 1.00 93.38 322 GLN A C 1
ATOM 2409 O O . GLN A 1 322 ? -0.518 2.093 -9.599 1.00 93.38 322 GLN A O 1
ATOM 2414 N N . SER A 1 323 ? -1.113 3.128 -11.485 1.00 92.25 323 SER A N 1
ATOM 2415 C CA . SER A 1 323 ? 0.084 2.745 -12.244 1.00 92.25 323 SER A CA 1
ATOM 2416 C C . SER A 1 323 ? 1.157 3.831 -12.239 1.00 92.25 323 SER A C 1
ATOM 2418 O O . SER A 1 323 ? 0.865 5.015 -12.344 1.00 92.25 323 SER A O 1
ATOM 2420 N N . GLY A 1 324 ? 2.424 3.424 -12.189 1.00 88.44 324 GLY A N 1
ATOM 2421 C CA . GLY A 1 324 ? 3.595 4.271 -12.414 1.00 88.44 324 GLY A CA 1
ATOM 2422 C C . GLY A 1 324 ? 4.051 4.327 -13.871 1.00 88.44 324 GLY A C 1
ATOM 2423 O O . GLY A 1 324 ? 5.027 5.014 -14.161 1.00 88.44 324 GLY A O 1
ATOM 2424 N N . HIS A 1 325 ? 3.384 3.618 -14.787 1.00 86.00 325 HIS A N 1
ATOM 2425 C CA . HIS A 1 325 ? 3.753 3.587 -16.200 1.00 86.00 325 HIS A CA 1
ATOM 2426 C C . HIS A 1 325 ? 3.008 4.684 -16.986 1.00 86.00 325 HIS A C 1
ATOM 2428 O O . HIS A 1 325 ? 1.791 4.579 -17.128 1.00 86.00 325 HIS A O 1
ATOM 2434 N N . PRO A 1 326 ? 3.684 5.680 -17.596 1.00 83.50 326 PRO A N 1
ATOM 2435 C CA . PRO A 1 326 ? 3.014 6.833 -18.220 1.00 83.50 326 PRO A CA 1
ATOM 2436 C C . PRO A 1 326 ? 2.021 6.515 -19.346 1.00 83.50 326 PRO A C 1
ATOM 2438 O O . PRO A 1 326 ? 1.154 7.329 -19.650 1.00 83.50 326 PRO A O 1
ATOM 2441 N N . ALA A 1 327 ? 2.161 5.354 -19.994 1.00 83.62 327 ALA A N 1
ATOM 2442 C CA . ALA A 1 327 ? 1.237 4.895 -21.037 1.00 83.62 327 ALA A CA 1
ATOM 2443 C C . ALA A 1 327 ? 0.102 3.984 -20.525 1.00 83.62 327 ALA A C 1
ATOM 2445 O O . ALA A 1 327 ? -0.727 3.557 -21.325 1.00 83.62 327 ALA A O 1
ATOM 2446 N N . ALA A 1 328 ? 0.081 3.633 -19.236 1.00 86.44 328 ALA A N 1
ATOM 2447 C CA . ALA A 1 328 ? -0.991 2.825 -18.666 1.00 86.44 328 ALA A CA 1
ATOM 2448 C C . ALA A 1 328 ? -2.248 3.673 -18.443 1.00 86.44 328 ALA A C 1
ATOM 2450 O O . ALA A 1 328 ? -2.161 4.856 -18.114 1.00 86.44 328 ALA A O 1
ATOM 2451 N N . PHE A 1 329 ? -3.421 3.048 -18.578 1.00 89.12 329 PHE A N 1
ATOM 2452 C CA . PHE A 1 329 ? -4.705 3.708 -18.335 1.00 89.12 329 PHE A CA 1
ATOM 2453 C C . PHE A 1 329 ? -4.786 4.275 -16.907 1.00 89.12 329 PHE A C 1
ATOM 2455 O O . PHE A 1 329 ? -5.093 5.452 -16.732 1.00 89.12 329 PHE A O 1
ATOM 2462 N N . HIS A 1 330 ? -4.374 3.488 -15.907 1.00 92.25 330 HIS A N 1
ATOM 2463 C CA . HIS A 1 330 ? -4.392 3.883 -14.495 1.00 92.25 330 HIS A CA 1
ATOM 2464 C C . HIS A 1 330 ? -3.240 4.804 -14.057 1.00 92.25 330 HIS A C 1
ATOM 2466 O O . HIS A 1 330 ? -2.898 4.842 -12.881 1.00 92.25 330 HIS A O 1
ATOM 2472 N N . TYR A 1 331 ? -2.558 5.504 -14.968 1.00 89.88 331 TYR A N 1
ATOM 2473 C CA . TYR A 1 331 ? -1.478 6.427 -14.582 1.00 89.88 331 TYR A CA 1
ATOM 2474 C C . TYR A 1 331 ? -2.011 7.748 -13.994 1.00 89.88 331 TYR A C 1
ATOM 2476 O O . TYR A 1 331 ? -1.406 8.326 -13.094 1.00 89.88 331 TYR A O 1
ATOM 2484 N N . LEU A 1 332 ? -3.142 8.249 -14.508 1.00 90.88 332 LEU A N 1
ATOM 2485 C CA . LEU A 1 332 ? -3.745 9.542 -14.127 1.00 90.88 332 LEU A CA 1
ATOM 2486 C C . LEU A 1 332 ? -5.281 9.496 -14.053 1.00 90.88 332 LEU A C 1
ATOM 2488 O O . LEU A 1 332 ? -5.927 10.544 -14.050 1.00 90.88 332 LEU A O 1
ATOM 2492 N N . ASP A 1 333 ? -5.877 8.309 -14.042 1.00 92.62 333 ASP A N 1
ATOM 2493 C CA . ASP A 1 333 ? -7.329 8.113 -14.093 1.00 92.62 333 ASP A CA 1
ATOM 2494 C C . ASP A 1 333 ? -8.066 8.641 -12.853 1.00 92.62 333 ASP A C 1
ATOM 2496 O O . ASP A 1 333 ? -9.218 9.063 -12.961 1.00 92.62 333 ASP A O 1
ATOM 2500 N N . GLN A 1 334 ? -7.399 8.707 -11.700 1.00 93.25 334 GLN A N 1
ATOM 2501 C CA . GLN A 1 334 ? -7.973 9.245 -10.464 1.00 93.25 334 GLN A CA 1
ATOM 2502 C C . GLN A 1 334 ? -7.724 10.752 -10.279 1.00 93.25 334 GLN A C 1
ATOM 2504 O O . GLN A 1 334 ? -8.407 11.403 -9.485 1.00 93.25 334 GLN A O 1
ATOM 2509 N N . ARG A 1 335 ? -6.812 11.358 -11.054 1.00 89.50 335 ARG A N 1
ATOM 2510 C CA . ARG A 1 335 ? -6.432 12.777 -10.927 1.00 89.50 335 ARG A CA 1
ATOM 2511 C C . ARG A 1 335 ? -7.625 13.729 -10.995 1.00 89.50 335 ARG A C 1
ATOM 2513 O O . ARG A 1 335 ? -7.697 14.687 -10.229 1.00 89.50 335 ARG A O 1
ATOM 2520 N N . ALA A 1 336 ? -8.559 13.475 -11.911 1.00 88.62 336 ALA A N 1
ATOM 2521 C CA . ALA A 1 336 ? -9.741 14.318 -12.062 1.00 88.62 336 ALA A CA 1
ATOM 2522 C C . ALA A 1 336 ? -10.635 14.277 -10.814 1.00 88.62 336 ALA A C 1
ATOM 2524 O O . ALA A 1 336 ? -11.174 15.312 -10.431 1.00 88.62 336 ALA A O 1
ATOM 2525 N N . LEU A 1 337 ? -10.754 13.111 -10.161 1.00 88.94 337 LEU A N 1
ATOM 2526 C CA . LEU A 1 337 ? -11.488 12.958 -8.902 1.00 88.94 337 LEU A CA 1
ATOM 2527 C C . LEU A 1 337 ? -10.785 13.737 -7.786 1.00 88.94 337 LEU A C 1
ATOM 2529 O O . LEU A 1 337 ? -11.414 14.543 -7.097 1.00 88.94 337 LEU A O 1
ATOM 2533 N N . TRP A 1 338 ? -9.465 13.572 -7.675 1.00 87.00 338 TRP A N 1
ATOM 2534 C CA . TRP A 1 338 ? -8.640 14.256 -6.685 1.00 87.00 338 TRP A CA 1
ATOM 2535 C C . TRP A 1 338 ? -8.782 15.781 -6.742 1.00 87.00 338 TRP A C 1
ATOM 2537 O O . TRP A 1 338 ? -9.077 16.411 -5.724 1.00 87.00 338 TRP A O 1
ATOM 2547 N N . GLU A 1 339 ? -8.629 16.378 -7.930 1.00 84.69 339 GLU A N 1
ATOM 2548 C CA . GLU A 1 339 ? -8.658 17.835 -8.138 1.00 84.69 339 GLU A CA 1
ATOM 2549 C C . GLU A 1 339 ? -9.978 18.486 -7.682 1.00 84.69 339 GLU A C 1
ATOM 2551 O O . GLU A 1 339 ? -9.987 19.653 -7.276 1.00 84.69 339 GLU A O 1
ATOM 2556 N N . VAL A 1 340 ? -11.085 17.735 -7.692 1.00 84.75 340 VAL A N 1
ATOM 2557 C CA . VAL A 1 340 ? -12.409 18.210 -7.254 1.00 84.75 340 VAL A CA 1
ATOM 2558 C C . VAL A 1 340 ? -12.840 17.672 -5.884 1.00 84.75 340 VAL A C 1
ATOM 2560 O O . VAL A 1 340 ? -13.969 17.933 -5.467 1.00 84.75 340 VAL A O 1
ATOM 2563 N N . GLY A 1 341 ? -11.970 16.946 -5.171 1.00 83.62 341 GLY A N 1
ATOM 2564 C CA . GLY A 1 341 ? -12.283 16.356 -3.862 1.00 83.62 341 GLY A CA 1
ATOM 2565 C C . GLY A 1 341 ? -13.296 15.205 -3.923 1.00 83.62 341 GLY A C 1
ATOM 2566 O O . GLY A 1 341 ? -14.021 14.956 -2.960 1.00 83.62 341 GLY A O 1
ATOM 2567 N N . GLN A 1 342 ? -13.394 14.531 -5.068 1.00 88.69 342 GLN A N 1
ATOM 2568 C CA . GLN A 1 342 ? -14.152 13.292 -5.217 1.00 88.69 342 GLN A CA 1
ATOM 2569 C C . GLN A 1 342 ? -13.272 12.083 -4.903 1.00 88.69 342 GLN A C 1
ATOM 2571 O O . GLN A 1 342 ? -12.056 12.116 -5.078 1.00 88.69 342 GLN A O 1
ATOM 2576 N N . LEU A 1 343 ? -13.921 11.014 -4.449 1.00 91.88 343 LEU A N 1
ATOM 2577 C CA . LEU A 1 343 ? -13.301 9.747 -4.086 1.00 91.88 343 LEU A CA 1
ATOM 2578 C C . LEU A 1 343 ? -14.057 8.614 -4.787 1.00 91.88 343 LEU A C 1
ATOM 2580 O O . LEU A 1 343 ? -15.284 8.680 -4.920 1.00 91.88 343 LEU A O 1
ATOM 2584 N N . HIS A 1 344 ? -13.346 7.582 -5.226 1.00 93.56 344 HIS A N 1
ATOM 2585 C CA . HIS A 1 344 ? -13.965 6.355 -5.710 1.00 93.56 344 HIS A CA 1
ATOM 2586 C C . HIS A 1 344 ? -14.262 5.395 -4.555 1.00 93.56 344 HIS A C 1
ATOM 2588 O O . HIS A 1 344 ? -13.888 5.630 -3.408 1.00 93.56 344 HIS A O 1
ATOM 2594 N N . ALA A 1 345 ? -15.001 4.324 -4.848 1.00 92.94 345 ALA A N 1
ATOM 2595 C CA . ALA A 1 345 ? -15.255 3.269 -3.875 1.00 92.94 345 ALA A CA 1
ATOM 2596 C C . ALA A 1 345 ? -13.971 2.481 -3.583 1.00 92.94 345 ALA A C 1
ATOM 2598 O O . ALA A 1 345 ? -13.237 2.141 -4.510 1.00 92.94 345 ALA A O 1
ATOM 2599 N N . LEU A 1 346 ? -13.743 2.183 -2.306 1.00 94.12 346 LEU A N 1
ATOM 2600 C CA . LEU A 1 346 ? -12.698 1.289 -1.820 1.00 94.12 346 LEU A CA 1
ATOM 2601 C C . LEU A 1 346 ? -13.389 0.068 -1.203 1.00 94.12 346 LEU A C 1
ATOM 2603 O O . LEU A 1 346 ? -13.474 -0.068 0.013 1.00 94.12 346 LEU A O 1
ATOM 2607 N N . THR A 1 347 ? -13.972 -0.774 -2.058 1.00 91.06 347 THR A N 1
ATOM 2608 C CA . THR A 1 347 ? -14.853 -1.866 -1.619 1.00 91.06 347 THR A CA 1
ATOM 2609 C C . THR A 1 347 ? -14.083 -2.986 -0.925 1.00 91.06 347 THR A C 1
ATOM 2611 O O . THR A 1 347 ? -12.921 -3.271 -1.242 1.00 91.06 347 THR A O 1
ATOM 2614 N N . TRP A 1 348 ? -14.736 -3.623 0.042 1.00 93.56 348 TRP A N 1
ATOM 2615 C CA . TRP A 1 348 ? -14.171 -4.629 0.932 1.00 93.56 348 TRP A CA 1
ATOM 2616 C C . TRP A 1 348 ? -14.580 -6.054 0.559 1.00 93.56 348 TRP A C 1
ATOM 2618 O O . TRP A 1 348 ? -13.757 -6.976 0.617 1.00 93.56 348 TRP A O 1
ATOM 2628 N N . THR A 1 349 ? -15.851 -6.252 0.217 1.00 89.19 349 THR A N 1
ATOM 2629 C CA . THR A 1 349 ? -16.386 -7.548 -0.201 1.00 89.19 349 THR A CA 1
ATOM 2630 C C . THR A 1 349 ? -16.109 -7.785 -1.679 1.00 89.19 349 THR A C 1
ATOM 2632 O O . THR A 1 349 ? -16.078 -6.864 -2.495 1.00 89.19 349 THR A O 1
ATOM 2635 N N . ARG A 1 350 ? -15.848 -9.047 -2.031 1.00 81.69 350 ARG A N 1
ATOM 2636 C CA . ARG A 1 350 ? -15.442 -9.420 -3.390 1.00 81.69 350 ARG A CA 1
ATOM 2637 C C . ARG A 1 350 ? -16.597 -9.254 -4.376 1.00 81.69 350 ARG A C 1
ATOM 2639 O O . ARG A 1 350 ? -16.372 -8.909 -5.531 1.00 81.69 350 ARG A O 1
ATOM 2646 N N . GLU A 1 351 ? -17.818 -9.484 -3.912 1.00 80.75 351 GLU A N 1
ATOM 2647 C CA . GLU A 1 351 ? -19.055 -9.381 -4.681 1.00 80.75 351 GLU A CA 1
ATOM 2648 C C . GLU A 1 351 ? -19.376 -7.933 -5.082 1.00 80.75 351 GLU A C 1
ATOM 2650 O O . GLU A 1 351 ? -19.883 -7.708 -6.179 1.00 80.75 351 GLU A O 1
ATOM 2655 N N . GLU A 1 352 ? -19.026 -6.959 -4.237 1.00 78.50 352 GLU A N 1
ATOM 2656 C CA . GLU A 1 352 ? -19.236 -5.524 -4.486 1.00 78.50 352 GLU A CA 1
ATOM 2657 C C . GLU A 1 352 ? -18.132 -4.894 -5.351 1.00 78.50 352 GLU A C 1
ATOM 2659 O O . GLU A 1 352 ? -18.190 -3.712 -5.702 1.00 78.50 352 GLU A O 1
ATOM 2664 N N . ILE A 1 353 ? -17.118 -5.667 -5.760 1.00 78.81 353 ILE A N 1
ATOM 2665 C CA . ILE A 1 353 ? -16.161 -5.229 -6.779 1.00 78.81 353 ILE A CA 1
ATOM 2666 C C . ILE A 1 353 ? -16.901 -5.175 -8.121 1.00 78.81 353 ILE A C 1
ATOM 2668 O O . ILE A 1 353 ? -16.942 -6.140 -8.882 1.00 78.81 353 ILE A O 1
ATOM 2672 N N . ALA A 1 354 ? -17.487 -4.009 -8.410 1.00 62.56 354 ALA A N 1
ATOM 2673 C CA . ALA A 1 354 ? -18.400 -3.776 -9.531 1.00 62.56 354 ALA A CA 1
ATOM 2674 C C . ALA A 1 354 ? -17.868 -4.259 -10.891 1.00 62.56 354 ALA A C 1
ATOM 2676 O O . ALA A 1 354 ? -18.640 -4.649 -11.768 1.00 62.56 354 ALA A O 1
ATOM 2677 N N . ARG A 1 355 ? -16.545 -4.216 -11.085 1.00 74.19 355 ARG A N 1
ATOM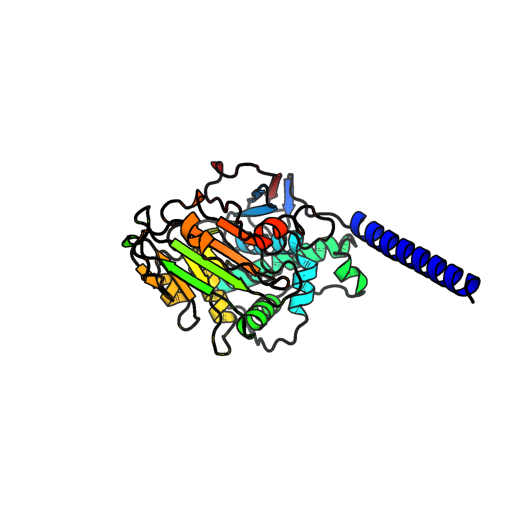 2678 C CA . ARG A 1 355 ? -15.881 -4.748 -12.273 1.00 74.19 355 ARG A CA 1
ATOM 2679 C C . ARG A 1 355 ? -14.477 -5.221 -11.928 1.00 74.19 355 ARG A C 1
ATOM 2681 O O . ARG A 1 355 ? -13.658 -4.433 -11.464 1.00 74.19 355 ARG A O 1
ATOM 2688 N N . VAL A 1 356 ? -14.204 -6.485 -12.237 1.00 78.62 356 VAL A N 1
ATOM 2689 C CA . VAL A 1 356 ? -12.851 -7.048 -12.255 1.00 78.62 356 VAL A CA 1
ATOM 2690 C C . VAL A 1 356 ? -12.260 -6.802 -13.642 1.00 78.62 356 VAL A C 1
ATOM 2692 O O . VAL A 1 356 ? -12.812 -7.260 -14.644 1.00 78.62 356 VAL A O 1
ATOM 2695 N N . GLU A 1 357 ? -11.173 -6.036 -13.715 1.00 84.00 357 GLU A N 1
ATOM 2696 C CA . GLU A 1 357 ? -10.456 -5.764 -14.968 1.00 84.00 357 GLU A CA 1
ATOM 2697 C C . GLU A 1 357 ? -9.506 -6.906 -15.340 1.00 84.00 357 GLU A C 1
ATOM 2699 O O . GLU A 1 357 ? -9.338 -7.219 -16.518 1.00 84.00 357 GLU A O 1
ATOM 2704 N N . GLY A 1 358 ? -8.930 -7.566 -14.336 1.00 80.94 358 GLY A N 1
ATOM 2705 C CA . GLY A 1 358 ? -8.002 -8.671 -14.532 1.00 80.94 358 GLY A CA 1
ATOM 2706 C C . GLY A 1 358 ? -7.966 -9.608 -13.334 1.00 80.94 358 GLY A C 1
ATOM 2707 O O . GLY A 1 358 ? -8.177 -9.198 -12.191 1.00 80.94 358 GLY A O 1
ATOM 2708 N N . GLN A 1 359 ? -7.698 -10.880 -13.614 1.00 85.62 359 GLN A N 1
ATOM 2709 C CA . GLN A 1 359 ? -7.498 -11.918 -12.612 1.00 85.62 359 GLN A CA 1
ATOM 2710 C C . GLN A 1 359 ? -6.286 -12.760 -13.002 1.00 85.62 359 GLN A C 1
ATOM 2712 O O . GLN A 1 359 ? -6.300 -13.484 -14.003 1.00 85.62 359 GLN A O 1
ATOM 2717 N N . LEU A 1 360 ? -5.246 -12.677 -12.181 1.00 85.62 360 LEU A N 1
ATOM 2718 C CA . LEU A 1 360 ? -4.014 -13.429 -12.328 1.00 85.62 360 LEU A CA 1
ATOM 2719 C C . LEU A 1 360 ? -4.002 -14.573 -11.313 1.00 85.62 360 LEU A C 1
ATOM 2721 O O . LEU A 1 360 ? -3.969 -14.344 -10.106 1.00 85.62 360 LEU A O 1
ATOM 2725 N N . VAL A 1 361 ? -4.002 -15.812 -11.799 1.00 86.38 361 VAL A N 1
ATOM 2726 C CA . VAL A 1 361 ? -3.901 -17.008 -10.955 1.00 86.38 361 VAL A CA 1
ATOM 2727 C C . VAL A 1 361 ? -2.461 -17.503 -10.970 1.00 86.38 361 VAL A C 1
ATOM 2729 O O . VAL A 1 361 ? -1.940 -17.933 -12.006 1.00 86.38 361 VAL A O 1
ATOM 2732 N N . LEU A 1 362 ? -1.826 -17.479 -9.804 1.00 88.56 362 LEU A N 1
ATOM 2733 C CA . LEU A 1 362 ? -0.420 -17.797 -9.617 1.00 88.56 362 LEU A CA 1
ATOM 2734 C C . LEU A 1 362 ? -0.269 -19.149 -8.928 1.00 88.56 362 LEU A C 1
ATOM 2736 O O . LEU A 1 362 ? -0.953 -19.462 -7.956 1.00 88.56 362 LEU A O 1
ATOM 2740 N N . ARG A 1 363 ? 0.621 -19.987 -9.454 1.00 83.25 363 ARG A N 1
ATOM 2741 C CA . ARG A 1 363 ? 0.940 -21.285 -8.849 1.00 83.25 363 ARG A CA 1
ATOM 2742 C C . ARG A 1 363 ? 2.417 -21.350 -8.495 1.00 83.25 363 ARG A C 1
ATOM 2744 O O . ARG A 1 363 ? 3.248 -20.930 -9.311 1.00 83.25 363 ARG A O 1
ATOM 2751 N N . ALA A 1 364 ? 2.701 -21.951 -7.341 1.00 81.50 364 ALA A N 1
ATOM 2752 C CA . ALA A 1 364 ? 4.022 -22.457 -6.996 1.00 81.50 364 ALA A CA 1
ATOM 2753 C C . ALA A 1 364 ? 4.590 -23.281 -8.163 1.00 81.50 364 ALA A C 1
ATOM 2755 O O . ALA A 1 364 ? 3.856 -24.016 -8.844 1.00 81.50 364 ALA A O 1
ATOM 2756 N N . ARG A 1 365 ? 5.877 -23.078 -8.451 1.00 62.34 365 ARG A N 1
ATOM 2757 C CA . ARG A 1 365 ? 6.568 -23.728 -9.567 1.00 62.34 365 ARG A CA 1
ATOM 2758 C C . ARG A 1 365 ? 7.279 -24.993 -9.127 1.00 62.34 365 ARG A C 1
ATOM 2760 O O . ARG A 1 365 ? 8.022 -24.911 -8.131 1.00 62.34 365 ARG A O 1
#

Sequence (365 aa):
MRRRVLTALAVGAILLALTVGTYQGLLARRPLPTIDGYYRLLGLHQRAEVTRDAFGIPRIEAGDLHDLFFLQGYVTAQDRFAQMEAMRQGPSLVLLDALPAGDLGVALEAYAEGVTKFIAQHAEARALPAEVALTGRRPAPWTAKDSLAILAAYLNRPQAVRCVAIDGGRTVRGRPLLSAELMHYAPAPGFYEIGLQADEVRALGTSLPGVPGIVSGHNGEVAWSLLQPDSLLDPIGATLALVSALTARDVAEVSAAFGSIPFCAADTRAVAGPTLDHLDRPFDVELIRSFMDRPRPTDAGARLIIDLGDLDASKSALSTGQSGHPAAFHYLDQRALWEVGQLHALTWTREEIARVEGQLVLRAR

Foldseek 3Di:
DVVVVVVVVVVVVVVVVVVVVVVVVLLVPFDAQDFADEDAQALAPFWKKWFAFPQRATAIAHADLLNQLLVVLQVLCSFQVLQLLQLLPDDAPDDDPDQDDDSRSSNLASSLNSNQSNLVVCVVVVRPAPNVVVVVDRDDRGGSSSQLRSLQVFQVDDDDKDKAKEQLCQAPLSFIKIKIKFFDPGPPPFWAWYFTHYDQFTWTDIDGRSHGAHQFTALLFKTKHFDHDPDRDRSSLVSQLRSQRRNDRAPVSSCVSCPPGDMWMGGRPDTDHHYDDPDPHGDDPVNVLVPDDQDDLPTQIKIWMADSSARQQIWMATCAGNGPRPPDPRGRVRNVCNNVSHTDTRGRDPVSSPDTPYMYIYGHD

pLDDT: mean 87.91, std 9.55, range [51.41, 98.69]